Protein AF-0000000079811970 (afdb_homodimer)

Foldseek 3Di:
DWAEEEQEAPPDPQSVVLLVVRLVVCLVVVHAYEYEYEDEQPPPPDDPPDDPDDPVNRVVVVVVRQVVQQVSQVVSCVVSVVSVHHYDYDYHYHPLGLVVSQVVCVVVVGQEYTGEQADDPDDPDDDRHPSNVSNVVPHPHHYHYTD/DWAEEEQEAPPDPQSVVLLVVRLVVCLVVVHAYEYEYEDEQPPPPDDPPDDPDDPVVRVVVVVVRQVVQQVRQVVSCVVSVVSVHHYDYDYHYHPLGLVVSQVVCVVVVGQEYTGEQADDPDPPDDDRHPSNVSNVVPHPHHYHYTD

pLDDT: mean 91.79, std 12.68, range [48.47, 99.0]

Secondary structure (DSSP, 8-state):
--SEEEEE--SSHHHHHHHHHHHHHHHHHT-EEEEEEEE--SS-S--TTS----HHHHHHHHHHHHHHHHHHHHHHHHHHHHTT--EEEEEEE-S-HHHHHHHHHHHTT-SEEEEESS-TTS-TTT---HHHHHHHHH-SS-EEEE-/--SEEEEE--SSHHHHHHHHHHHHHHHHHT-EEEEEEEE--SS-S--TTS----HHHHHHHHHHHHHHHHHHHHHHHHHHHHTT--EEEEEEE-S-HHHHHHHHHHHTT-SEEEEESS-SSS-TTT---HHHHHHHHH-SS-EEEE-

InterPro domains:
  IPR006015 Universal stress protein A family [PIRSF006276] (1-146)
  IPR006015 Universal stress protein A family [PR01438] (2-20)
  IPR006015 Universal stress protein A family [PR01438] (107-119)
  IPR006015 Universal stress protein A family [PR01438] (125-147)
  IPR006016 UspA [PF00582] (1-147)
  IPR014729 Rossmann-like alpha/beta/alpha sandwich fold [G3DSA:3.40.50.620] (1-147)

Solvent-accessible surface area (backbone atoms only — not comparable to full-atom values): 15234 Å² total; per-residue (Å²): 127,54,58,26,33,27,29,44,40,83,77,38,76,53,17,45,51,14,45,53,52,43,44,53,49,22,45,68,48,70,13,34,33,39,28,34,24,70,37,64,54,74,70,63,80,70,73,88,82,55,75,83,73,53,68,68,57,44,53,52,51,46,47,52,52,50,51,55,41,48,51,53,26,47,51,52,33,52,55,24,47,76,60,70,21,55,53,46,69,46,74,42,80,34,81,51,54,34,60,48,52,50,48,50,29,58,75,69,60,32,56,31,37,23,24,26,36,40,62,84,83,44,69,80,78,71,50,58,19,71,47,43,50,46,36,65,33,69,42,73,49,28,36,37,35,26,104,128,52,58,25,33,27,29,43,40,83,79,38,75,54,15,46,52,14,46,52,52,43,45,53,48,22,45,68,49,68,12,35,34,38,29,35,25,69,36,64,54,74,69,65,82,68,75,86,82,53,74,83,72,53,67,69,57,44,52,51,50,48,48,51,52,50,51,55,40,46,51,53,27,47,51,50,32,53,54,24,48,77,60,69,22,55,54,46,69,44,74,43,79,34,80,52,54,35,60,48,52,49,48,50,30,56,76,68,60,33,57,30,38,24,24,26,35,42,62,83,85,42,68,79,79,71,52,60,17,70,49,44,51,47,35,65,32,69,42,75,49,28,36,36,34,27,103

Nearest PDB structures (foldseek):
  3hgm-assembly2_D  TM=8.552E-01  e=5.204E-14  Halomonas elongata
  3hgm-assembly1_B  TM=8.572E-01  e=3.353E-13  Halomonas elongata
  3hgm-assembly2_C  TM=8.622E-01  e=2.027E-12  Halomonas elongata
  3s3t-assembly1_A  TM=8.867E-01  e=7.892E-11  Lactiplantibacillus plantarum
  2z3v-assembly1_A  TM=8.242E-01  e=4.427E-11  Thermus thermophilus HB8

Radius of gyration: 21.86 Å; Cα contacts (8 Å, |Δi|>4): 578; chains: 2; bounding box: 31×73×62 Å

Structure (mmCIF, N/CA/C/O backbone):
data_AF-0000000079811970-model_v1
#
loop_
_entity.id
_entity.type
_entity.pdbx_description
1 polymer 'Universal stress protein'
#
loop_
_atom_site.group_PDB
_atom_site.id
_atom_site.type_symbol
_atom_site.label_atom_id
_atom_site.label_alt_id
_atom_site.label_comp_id
_atom_site.label_asym_id
_atom_site.label_entity_id
_atom_site.label_seq_id
_atom_site.pdbx_PDB_ins_code
_atom_site.Cartn_x
_atom_site.Cartn_y
_atom_site.Cartn_z
_atom_site.occupancy
_atom_site.B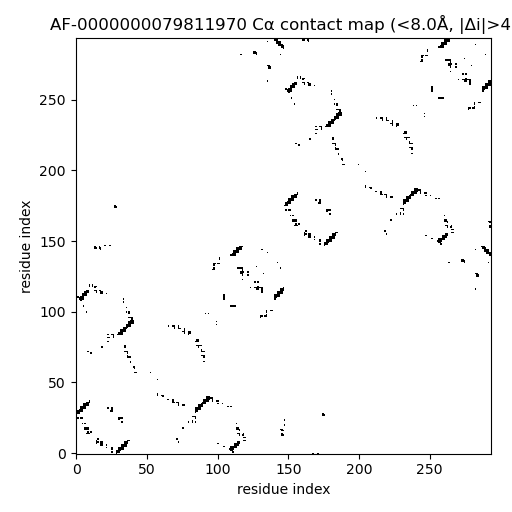_iso_or_equiv
_atom_site.auth_seq_id
_atom_site.auth_comp_id
_atom_site.auth_asym_id
_atom_site.auth_atom_id
_atom_site.pdbx_PDB_model_num
ATOM 1 N N . MET A 1 1 ? -3.469 -7.699 14.078 1 89.06 1 MET A N 1
ATOM 2 C CA . MET A 1 1 ? -3.768 -6.793 12.977 1 89.06 1 MET A CA 1
ATOM 3 C C . MET A 1 1 ? -4.059 -7.57 11.695 1 89.06 1 MET A C 1
ATOM 5 O O . MET A 1 1 ? -5.184 -8.023 11.484 1 89.06 1 MET A O 1
ATOM 9 N N . TYR A 1 2 ? -3.199 -8.023 10.898 1 95.19 2 TYR A N 1
ATOM 10 C CA . TYR A 1 2 ? -3.414 -8.844 9.711 1 95.19 2 TYR A CA 1
ATOM 11 C C . TYR A 1 2 ? -3.334 -10.328 10.062 1 95.19 2 TYR A C 1
ATOM 13 O O . TYR A 1 2 ? -2.506 -10.734 10.883 1 95.19 2 TYR A O 1
ATOM 21 N N . LYS A 1 3 ? -4.176 -11.078 9.461 1 98.25 3 LYS A N 1
ATOM 22 C CA . LYS A 1 3 ? -4.23 -12.508 9.75 1 98.25 3 LYS A CA 1
ATOM 23 C C . LYS A 1 3 ? -3.652 -13.328 8.602 1 98.25 3 LYS A C 1
ATOM 25 O O . LYS A 1 3 ? -3.037 -14.375 8.828 1 98.25 3 LYS A O 1
ATOM 30 N N . ARG A 1 4 ? -3.883 -12.953 7.438 1 98.88 4 ARG A N 1
ATOM 31 C CA . ARG A 1 4 ? -3.389 -13.641 6.25 1 98.88 4 ARG A CA 1
ATOM 32 C C . ARG A 1 4 ? -2.979 -12.641 5.172 1 98.88 4 ARG A C 1
ATOM 34 O O . ARG A 1 4 ? -3.801 -11.844 4.711 1 98.88 4 ARG A O 1
ATOM 41 N N . ILE A 1 5 ? -1.754 -12.703 4.762 1 98.88 5 ILE A N 1
ATOM 42 C CA . ILE A 1 5 ? -1.159 -11.742 3.84 1 98.88 5 ILE A CA 1
ATOM 43 C C . ILE A 1 5 ? -0.847 -12.422 2.51 1 98.88 5 ILE A C 1
ATOM 45 O O . ILE A 1 5 ? -0.188 -13.469 2.48 1 98.88 5 ILE A O 1
ATOM 49 N N . LEU A 1 6 ? -1.377 -11.875 1.456 1 98.94 6 LEU A N 1
ATOM 50 C CA . LEU A 1 6 ? -0.933 -12.32 0.14 1 98.94 6 LEU A CA 1
ATOM 51 C C . LEU A 1 6 ? 0.282 -11.523 -0.323 1 98.94 6 LEU A C 1
ATOM 53 O O . LEU A 1 6 ? 0.254 -10.297 -0.331 1 98.94 6 LEU A O 1
ATOM 57 N N . ILE A 1 7 ? 1.28 -12.195 -0.646 1 98.94 7 ILE A N 1
ATOM 58 C CA . ILE A 1 7 ? 2.451 -11.578 -1.259 1 98.94 7 ILE A CA 1
ATOM 59 C C . ILE A 1 7 ? 2.555 -12.008 -2.721 1 98.94 7 ILE A C 1
ATOM 61 O O . ILE A 1 7 ? 2.758 -13.188 -3.016 1 98.94 7 ILE A O 1
ATOM 65 N N . ALA A 1 8 ? 2.416 -11.031 -3.594 1 98.88 8 ALA A N 1
ATOM 66 C CA . ALA A 1 8 ? 2.59 -11.297 -5.02 1 98.88 8 ALA A CA 1
ATOM 67 C C . ALA A 1 8 ? 4.039 -11.078 -5.445 1 98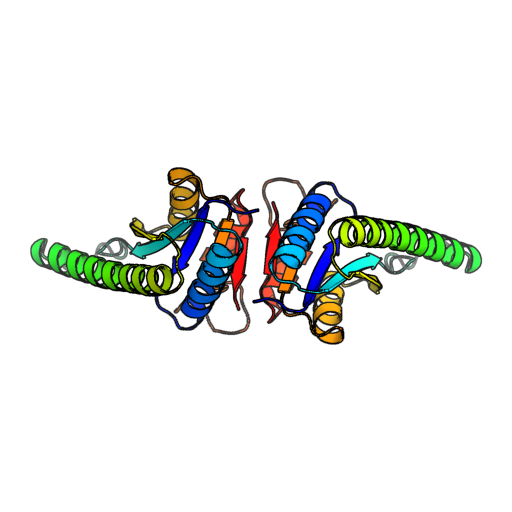.88 8 ALA A C 1
ATOM 69 O O . ALA A 1 8 ? 4.641 -10.055 -5.117 1 98.88 8 ALA A O 1
ATOM 70 N N . THR A 1 9 ? 4.582 -12.07 -6.203 1 98.38 9 THR A N 1
ATOM 71 C CA . THR A 1 9 ? 5.969 -11.922 -6.633 1 98.38 9 THR A CA 1
ATOM 72 C C . THR A 1 9 ? 6.125 -12.344 -8.094 1 98.38 9 THR A C 1
ATOM 74 O O . THR A 1 9 ? 5.422 -13.234 -8.57 1 98.38 9 THR A O 1
ATOM 77 N N . ASP A 1 10 ? 6.992 -11.641 -8.781 1 96.44 10 ASP A N 1
ATOM 78 C CA . ASP A 1 10 ? 7.348 -12.039 -10.133 1 96.44 10 ASP A CA 1
ATOM 79 C C . ASP A 1 10 ? 8.828 -12.398 -10.234 1 96.44 10 ASP A C 1
ATOM 81 O O . ASP A 1 10 ? 9.359 -12.578 -11.328 1 96.44 10 ASP A O 1
ATOM 85 N N . GLY A 1 11 ? 9.492 -12.422 -9.023 1 96.44 11 GLY A N 1
ATOM 86 C CA . GLY A 1 11 ? 10.883 -12.844 -8.969 1 96.44 11 GLY A CA 1
ATOM 87 C C . GLY A 1 11 ? 11.859 -11.703 -9.195 1 96.44 11 GLY A C 1
ATOM 88 O O . GLY A 1 11 ? 13.078 -11.898 -9.133 1 96.44 11 GLY A O 1
ATOM 89 N N . SER A 1 12 ? 11.414 -10.484 -9.539 1 95.69 12 SER A N 1
ATOM 90 C CA . SER A 1 12 ? 12.289 -9.328 -9.734 1 95.69 12 SER A CA 1
ATOM 91 C C . SER A 1 12 ? 12.883 -8.859 -8.414 1 95.69 12 SER A C 1
ATOM 93 O O . SER A 1 12 ? 12.359 -9.18 -7.34 1 95.69 12 SER A O 1
ATOM 95 N N . PRO A 1 13 ? 13.969 -8.133 -8.469 1 95.25 13 PRO A N 1
ATOM 96 C CA . PRO A 1 13 ? 14.547 -7.566 -7.246 1 95.25 13 PRO A CA 1
ATOM 97 C C . PRO A 1 13 ? 13.539 -6.719 -6.461 1 95.25 13 PRO A C 1
ATOM 99 O O . PRO A 1 13 ? 13.508 -6.777 -5.23 1 95.25 13 PRO A O 1
ATOM 102 N N . LEU A 1 14 ? 12.727 -6.023 -7.164 1 94.75 14 LEU A N 1
ATOM 103 C CA . LEU A 1 14 ? 11.742 -5.195 -6.469 1 94.75 14 LEU A CA 1
ATOM 104 C C . LEU A 1 14 ? 10.695 -6.059 -5.777 1 94.75 14 LEU A C 1
ATOM 106 O O . LEU A 1 14 ? 10.273 -5.754 -4.66 1 94.75 14 LEU A O 1
ATOM 110 N N . SER A 1 15 ? 10.203 -7.066 -6.484 1 97.12 15 SER A N 1
ATOM 111 C CA . SER A 1 15 ? 9.234 -7.938 -5.836 1 97.12 15 SER A CA 1
ATOM 112 C C . SER A 1 15 ? 9.844 -8.656 -4.637 1 97.12 15 SER A C 1
ATOM 114 O O . SER A 1 15 ? 9.133 -9.039 -3.709 1 97.12 15 SER A O 1
ATOM 116 N N . GLN A 1 16 ? 11.195 -8.805 -4.652 1 98 16 GLN A N 1
ATOM 117 C CA . GLN A 1 16 ? 11.859 -9.375 -3.486 1 98 16 GLN A CA 1
ATOM 118 C C . GLN A 1 16 ? 11.75 -8.453 -2.279 1 98 16 GLN A C 1
ATOM 120 O O . GLN A 1 16 ? 11.633 -8.914 -1.143 1 98 16 GLN A O 1
ATOM 125 N N . LYS A 1 17 ? 11.773 -7.191 -2.484 1 97.12 17 LYS A N 1
ATOM 126 C CA . LYS A 1 17 ? 11.531 -6.25 -1.393 1 97.12 17 LYS A CA 1
ATOM 127 C C . LYS A 1 17 ? 10.133 -6.441 -0.808 1 97.12 17 LYS A C 1
ATOM 129 O O . LYS A 1 17 ? 9.945 -6.34 0.406 1 97.12 17 LYS A O 1
ATOM 134 N N . ALA A 1 18 ? 9.18 -6.688 -1.703 1 98.19 18 ALA A N 1
ATOM 135 C CA . ALA A 1 18 ? 7.816 -6.953 -1.252 1 98.19 18 ALA A CA 1
ATOM 136 C C . ALA A 1 18 ? 7.75 -8.242 -0.438 1 98.19 18 ALA A C 1
ATOM 138 O O . ALA A 1 18 ? 7.074 -8.305 0.591 1 98.19 18 ALA A O 1
ATOM 139 N N . VAL A 1 19 ? 8.453 -9.219 -0.897 1 98.81 19 VAL A N 1
ATOM 140 C CA . VAL A 1 19 ? 8.523 -10.484 -0.181 1 98.81 19 VAL A CA 1
ATOM 141 C C . VAL A 1 19 ? 9.102 -10.266 1.214 1 98.81 19 VAL A C 1
ATOM 143 O O . VAL A 1 19 ? 8.508 -10.672 2.213 1 98.81 19 VAL A O 1
ATOM 146 N N . GLU A 1 20 ? 10.203 -9.602 1.293 1 98.44 20 GLU A N 1
ATOM 147 C CA . GLU A 1 20 ? 10.867 -9.359 2.572 1 98.44 20 GLU A CA 1
ATOM 148 C C . GLU A 1 20 ? 9.977 -8.555 3.514 1 98.44 20 GLU A C 1
ATOM 150 O O . GLU A 1 20 ? 9.82 -8.914 4.684 1 98.44 20 GLU A O 1
ATOM 155 N N . SER A 1 21 ? 9.43 -7.535 2.979 1 97.75 21 SER A N 1
ATOM 156 C CA . SER A 1 21 ? 8.547 -6.691 3.783 1 97.75 21 SER A CA 1
ATOM 157 C C . SER A 1 21 ? 7.32 -7.461 4.254 1 97.75 21 SER A C 1
ATOM 159 O O . SER A 1 21 ? 6.93 -7.367 5.418 1 97.75 21 SER A O 1
ATOM 161 N N . GLY A 1 22 ? 6.672 -8.211 3.289 1 98.5 22 GLY A N 1
ATOM 162 C CA . GLY A 1 22 ? 5.496 -9 3.629 1 98.5 22 GLY A CA 1
ATOM 163 C C . GLY A 1 22 ? 5.77 -10.055 4.68 1 98.5 22 GLY A C 1
ATOM 164 O O . GLY A 1 22 ? 4.98 -10.234 5.609 1 98.5 22 GLY A O 1
ATOM 165 N N . LEU A 1 23 ? 6.871 -10.688 4.594 1 98.69 23 LEU A N 1
ATOM 166 C CA . LEU A 1 23 ? 7.227 -11.719 5.562 1 98.69 23 LEU A CA 1
ATOM 167 C C . LEU A 1 23 ? 7.535 -11.109 6.922 1 98.69 23 LEU A C 1
ATOM 169 O O . LEU A 1 23 ? 7.133 -11.641 7.957 1 98.69 23 LEU A O 1
ATOM 173 N N . SER A 1 24 ? 8.297 -10.055 6.91 1 97.56 24 SER A N 1
ATOM 174 C CA . SER A 1 24 ? 8.586 -9.367 8.164 1 97.56 24 SER A CA 1
ATOM 175 C C . SER A 1 24 ? 7.305 -8.953 8.883 1 97.56 24 SER A C 1
ATOM 177 O O . SER A 1 24 ? 7.176 -9.141 10.094 1 97.56 24 SER A O 1
ATOM 179 N N . LEU A 1 25 ? 6.398 -8.438 8.125 1 97.06 25 LEU A N 1
ATOM 180 C CA . LEU A 1 25 ? 5.117 -8.023 8.688 1 97.06 25 LEU A CA 1
ATOM 181 C C . LEU A 1 25 ? 4.348 -9.227 9.219 1 97.06 25 LEU A C 1
ATOM 183 O O . LEU A 1 25 ? 3.752 -9.156 10.297 1 97.06 25 LEU A O 1
ATOM 187 N N . ALA A 1 26 ? 4.336 -10.25 8.453 1 98.19 26 ALA A N 1
ATOM 188 C CA . ALA A 1 26 ? 3.668 -11.469 8.898 1 98.19 26 ALA A CA 1
ATOM 189 C C . ALA A 1 26 ? 4.266 -11.984 10.203 1 98.19 26 ALA A C 1
ATOM 191 O O . ALA A 1 26 ? 3.537 -12.383 11.109 1 98.19 26 ALA A O 1
ATOM 192 N N . GLY A 1 27 ? 5.555 -11.945 10.273 1 97 27 GLY A N 1
ATOM 193 C CA . GLY A 1 27 ? 6.211 -12.352 11.508 1 97 27 GLY A CA 1
ATOM 194 C C . GLY A 1 27 ? 5.816 -11.5 12.703 1 97 27 GLY A C 1
ATOM 195 O O . GLY A 1 27 ? 5.598 -12.031 13.797 1 97 27 GLY A O 1
ATOM 196 N N . LEU A 1 28 ? 5.699 -10.273 12.484 1 94.25 28 LEU A N 1
ATOM 197 C CA . LEU A 1 28 ? 5.379 -9.328 13.547 1 94.25 28 LEU A CA 1
ATOM 198 C C . LEU A 1 28 ? 3.93 -9.484 14 1 94.25 28 LEU A C 1
ATOM 200 O O . LEU A 1 28 ? 3.615 -9.297 15.172 1 94.25 28 LEU A O 1
ATOM 204 N N . THR A 1 29 ? 3.062 -9.797 13.023 1 94.81 29 THR A N 1
ATOM 205 C CA . THR A 1 29 ? 1.634 -9.82 13.32 1 94.81 29 THR A CA 1
ATOM 206 C C . THR A 1 29 ? 1.177 -11.242 13.656 1 94.81 29 THR A C 1
ATOM 208 O O . THR A 1 29 ? 0.045 -11.438 14.102 1 94.81 29 THR A O 1
ATOM 211 N N . GLY A 1 30 ? 2.051 -12.195 13.43 1 96.19 30 GLY A N 1
ATOM 212 C CA . GLY A 1 30 ? 1.638 -13.578 13.57 1 96.19 30 GLY A CA 1
ATOM 213 C C . GLY A 1 30 ? 0.766 -14.062 12.43 1 96.19 30 GLY A C 1
ATOM 214 O O . GLY A 1 30 ? 0.075 -15.078 12.555 1 96.19 30 GLY A O 1
ATOM 215 N N . ALA A 1 31 ? 0.72 -13.391 11.375 1 98.31 31 ALA A N 1
ATOM 216 C CA . ALA A 1 31 ? -0.099 -13.719 10.211 1 98.31 31 ALA A CA 1
ATOM 217 C C . ALA A 1 31 ? 0.506 -14.875 9.422 1 98.31 31 ALA A C 1
ATOM 219 O O . ALA A 1 31 ? 1.721 -15.086 9.453 1 98.31 31 ALA A O 1
ATOM 220 N N . SER A 1 32 ? -0.355 -15.602 8.734 1 98.88 32 SER A N 1
ATOM 221 C CA . SER A 1 32 ? 0.108 -16.516 7.695 1 98.88 32 SER A CA 1
ATOM 222 C C . SER A 1 32 ? 0.25 -15.797 6.355 1 98.88 32 SER A C 1
ATOM 224 O O . SER A 1 32 ? -0.229 -14.672 6.195 1 98.88 32 SER A O 1
ATOM 226 N N . VAL 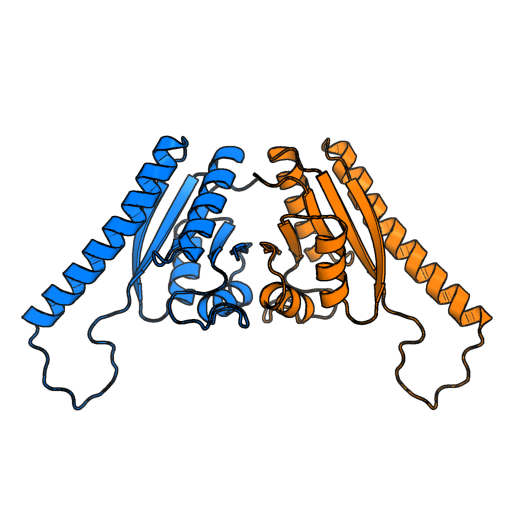A 1 33 ? 0.952 -16.484 5.426 1 98.94 33 VAL A N 1
ATOM 227 C CA . VAL A 1 33 ? 1.229 -15.852 4.141 1 98.94 33 VAL A CA 1
ATOM 228 C C . VAL A 1 33 ? 0.777 -16.766 3.006 1 98.94 33 VAL A C 1
ATOM 230 O O . VAL A 1 33 ? 0.953 -17.984 3.078 1 98.94 33 VAL A O 1
ATOM 233 N N . VAL A 1 34 ? 0.172 -16.172 2.037 1 99 34 VAL A N 1
ATOM 234 C CA . VAL A 1 34 ? 0.015 -16.781 0.717 1 99 34 VAL A CA 1
ATOM 235 C C . VAL A 1 34 ? 1.016 -16.156 -0.255 1 99 34 VAL A C 1
ATOM 237 O O . VAL A 1 34 ? 0.906 -14.984 -0.601 1 99 34 VAL A O 1
ATOM 240 N N . ALA A 1 35 ? 1.99 -16.938 -0.614 1 99 35 ALA A N 1
ATOM 241 C CA . ALA A 1 35 ? 2.926 -16.5 -1.646 1 99 35 ALA A CA 1
ATOM 242 C C . ALA A 1 35 ? 2.408 -16.844 -3.039 1 99 35 ALA A C 1
ATOM 244 O O . ALA A 1 35 ? 2.176 -18.016 -3.348 1 99 35 ALA A O 1
ATOM 245 N N . LEU A 1 36 ? 2.299 -15.828 -3.879 1 98.94 36 LEU A N 1
ATOM 246 C CA . LEU A 1 36 ? 1.627 -16.031 -5.16 1 98.94 36 LEU A CA 1
ATOM 247 C C . LEU A 1 36 ? 2.541 -15.641 -6.316 1 98.94 36 LEU A C 1
ATOM 249 O O . LEU A 1 36 ? 3.131 -14.555 -6.316 1 98.94 36 LEU A O 1
ATOM 253 N N . LYS A 1 37 ? 2.639 -16.484 -7.266 1 98.88 37 LYS A N 1
ATOM 254 C CA . LYS A 1 37 ? 3.172 -16.203 -8.594 1 98.88 37 LYS A CA 1
ATOM 255 C C . LYS A 1 37 ? 2.137 -16.484 -9.68 1 98.88 37 LYS A C 1
ATOM 257 O O . LYS A 1 37 ? 1.545 -17.578 -9.703 1 98.88 37 LYS A O 1
ATOM 262 N N . VAL A 1 38 ? 1.867 -15.523 -10.547 1 98.06 38 VAL A N 1
ATOM 263 C CA . VAL A 1 38 ? 0.962 -15.695 -11.68 1 98.06 38 VAL A CA 1
ATOM 264 C C . VAL A 1 38 ? 1.77 -15.93 -12.953 1 98.06 38 VAL A C 1
ATOM 266 O O . VAL A 1 38 ? 2.736 -15.219 -13.227 1 98.06 38 VAL A O 1
ATOM 269 N N . VAL A 1 39 ? 1.424 -16.922 -13.625 1 95.94 39 VAL A N 1
ATOM 270 C CA . VAL A 1 39 ? 2.076 -17.266 -14.883 1 95.94 39 VAL A CA 1
ATOM 271 C C . VAL A 1 39 ? 1.094 -17.078 -16.047 1 95.94 39 VAL A C 1
ATOM 273 O O . VAL A 1 39 ? -0.06 -17.5 -15.961 1 95.94 39 VAL A O 1
ATOM 276 N N . PRO A 1 40 ? 1.527 -16.406 -17.047 1 90.44 40 PRO A N 1
ATOM 277 C CA . PRO A 1 40 ? 0.627 -16.297 -18.203 1 90.44 40 PRO A CA 1
ATOM 278 C C . PRO A 1 40 ? 0.354 -17.641 -18.859 1 90.44 40 PRO A C 1
ATOM 280 O O . PRO A 1 40 ? 1.096 -18.594 -18.641 1 90.44 40 PRO A O 1
ATOM 283 N N . ARG A 1 41 ? -0.7 -17.625 -19.703 1 86.81 41 ARG A N 1
ATOM 284 C CA . ARG A 1 41 ? -0.993 -18.812 -20.5 1 86.81 41 ARG A CA 1
ATOM 285 C C . ARG A 1 41 ? -0.138 -18.859 -21.766 1 86.81 41 ARG A C 1
ATOM 287 O O . ARG A 1 41 ? 0.197 -17.812 -22.328 1 86.81 41 ARG A O 1
ATOM 294 N N . TYR A 1 42 ? 0.369 -20.031 -22.125 1 81 42 TYR A N 1
ATOM 295 C CA . TYR A 1 42 ? 1.101 -20.25 -23.359 1 81 42 TYR A CA 1
ATOM 296 C C . TYR A 1 42 ? 0.251 -21.031 -24.359 1 81 42 TYR A C 1
ATOM 298 O O . TYR A 1 42 ? -0.41 -22 -24 1 81 42 TYR A O 1
ATOM 306 N N . PRO A 1 43 ? 0.374 -20.859 -25.656 1 72.62 43 PRO A N 1
ATOM 307 C CA . PRO A 1 43 ? 0.93 -19.641 -26.266 1 72.62 43 PRO A CA 1
ATOM 308 C C . PRO A 1 43 ? 0.117 -18.391 -25.938 1 72.62 43 PRO A C 1
ATOM 310 O O . PRO A 1 43 ? -1.084 -18.484 -25.672 1 72.62 43 PRO A O 1
ATOM 313 N N . ARG A 1 44 ? 0.903 -17.328 -25.688 1 62.62 44 ARG A N 1
ATOM 314 C CA . ARG A 1 44 ? 0.136 -16.094 -25.5 1 62.62 44 ARG A CA 1
ATOM 315 C C . ARG A 1 44 ? -0.792 -15.852 -26.688 1 62.62 44 ARG A C 1
ATOM 317 O O . ARG A 1 44 ? -0.45 -16.156 -27.828 1 62.62 44 ARG A O 1
ATOM 324 N N . SER A 1 45 ? -2.043 -16.016 -26.438 1 54.97 45 SER A N 1
ATOM 325 C CA . SER A 1 45 ? -3.049 -15.906 -27.484 1 54.97 45 SER A CA 1
ATOM 326 C C . SER A 1 45 ? -2.676 -14.828 -28.5 1 54.97 45 SER A C 1
ATOM 328 O O . SER A 1 45 ? -3.551 -14.242 -29.141 1 54.97 45 SER A O 1
ATOM 330 N N . TYR A 1 46 ? -1.421 -14.508 -28.625 1 51.53 46 TYR A N 1
ATOM 331 C CA . TYR A 1 46 ? -1.477 -13.438 -29.609 1 51.53 46 TYR A CA 1
ATOM 332 C C . TYR A 1 46 ? -1.988 -13.945 -30.953 1 51.53 46 TYR A C 1
ATOM 334 O O . TYR A 1 46 ? -3.018 -13.484 -31.453 1 51.53 46 TYR A O 1
ATOM 342 N N . PHE A 1 47 ? -0.895 -14.047 -32.156 1 48.78 47 PHE A N 1
ATOM 343 C CA . PHE A 1 47 ? -1.105 -13.953 -33.594 1 48.78 47 PHE A CA 1
ATOM 344 C C . PHE A 1 47 ? -1.544 -15.289 -34.156 1 48.78 47 PHE A C 1
ATOM 346 O O . PHE A 1 47 ? -0.935 -16.328 -33.875 1 48.78 47 PHE A O 1
ATOM 353 N N . GLU A 1 48 ? -2.766 -15.398 -34.719 1 51.06 48 GLU A N 1
ATOM 354 C CA . GLU A 1 48 ? -3.4 -16.375 -35.594 1 51.06 48 GLU A CA 1
ATOM 355 C C . GLU A 1 48 ? -2.371 -17.078 -36.469 1 51.06 48 GLU A C 1
ATOM 357 O O . GLU A 1 48 ? -2.537 -18.25 -36.812 1 51.06 48 GLU A O 1
ATOM 362 N N . GLY A 1 49 ? -1.436 -16.203 -37.031 1 51.88 49 GLY A N 1
ATOM 363 C CA . GLY A 1 49 ? -0.678 -16.672 -38.188 1 51.88 49 GLY A CA 1
ATOM 364 C C . GLY A 1 49 ? 0.552 -17.469 -37.781 1 51.88 49 GLY A C 1
ATOM 365 O O . GLY A 1 49 ? 1.438 -17.688 -38.625 1 51.88 49 GLY A O 1
ATOM 366 N N . GLY A 1 50 ? 0.729 -17.609 -36.469 1 54.69 50 GLY A N 1
ATOM 367 C CA . GLY A 1 50 ? 1.993 -18.281 -36.219 1 54.69 50 GLY A CA 1
ATOM 368 C C . GLY A 1 50 ? 1.922 -19.781 -36.438 1 54.69 50 GLY A C 1
ATOM 369 O O . GLY A 1 50 ? 0.838 -20.344 -36.656 1 54.69 50 GLY A O 1
ATOM 370 N N . LEU A 1 51 ? 2.967 -20.344 -36.875 1 57.53 51 LEU A N 1
ATOM 371 C CA . LEU A 1 51 ? 3.074 -21.781 -37.094 1 57.53 51 LEU A CA 1
ATOM 372 C C . LEU A 1 51 ? 2.459 -22.578 -35.969 1 57.53 51 LEU A C 1
ATOM 374 O O . LEU A 1 51 ? 2.494 -22.141 -34.812 1 57.53 51 LEU A O 1
ATOM 378 N N . PRO A 1 52 ? 1.589 -23.453 -36.312 1 60.12 52 PRO A N 1
ATOM 379 C CA . PRO A 1 52 ? 1.015 -24.359 -35.312 1 60.12 52 PRO A CA 1
ATOM 380 C C . PRO A 1 52 ? 2.059 -24.922 -34.344 1 60.12 52 PRO A C 1
ATOM 382 O O . PRO A 1 52 ? 3.086 -25.453 -34.781 1 60.12 52 PRO A O 1
ATOM 385 N N . VAL A 1 53 ? 2.127 -24.266 -33.156 1 68.31 53 VAL A N 1
ATOM 386 C CA . VAL A 1 53 ? 3.021 -24.859 -32.156 1 68.31 53 VAL A CA 1
ATOM 387 C C . VAL A 1 53 ? 2.52 -26.234 -31.766 1 68.31 53 VAL A C 1
ATOM 389 O O . VAL A 1 53 ? 1.312 -26.453 -31.625 1 68.31 53 VAL A O 1
ATOM 392 N N . ASP A 1 54 ? 3.395 -27.219 -31.969 1 79.75 54 ASP A N 1
ATOM 393 C CA . ASP A 1 54 ? 3.168 -28.594 -31.578 1 79.75 54 ASP A CA 1
ATOM 394 C C . ASP A 1 54 ? 2.672 -28.688 -30.141 1 79.75 54 ASP A C 1
ATOM 396 O O . ASP A 1 54 ? 3.156 -27.969 -29.266 1 79.75 54 ASP A O 1
ATOM 400 N N . ALA A 1 55 ? 1.565 -29.312 -29.891 1 83.06 55 ALA A N 1
ATOM 401 C CA . ALA A 1 55 ? 0.946 -29.5 -28.578 1 83.06 55 ALA A CA 1
ATOM 402 C C . ALA A 1 55 ? 1.975 -29.953 -27.547 1 83.06 55 ALA A C 1
ATOM 404 O O . ALA A 1 55 ? 1.915 -29.562 -26.391 1 83.06 55 ALA A O 1
ATOM 405 N N . ALA A 1 56 ? 2.854 -30.812 -28 1 86.31 56 ALA A N 1
ATOM 406 C CA . ALA A 1 56 ? 3.887 -31.297 -27.078 1 86.31 56 ALA A CA 1
ATOM 407 C C . ALA A 1 56 ? 4.816 -30.156 -26.656 1 86.31 56 ALA A C 1
ATOM 409 O O . ALA A 1 56 ? 5.254 -30.094 -25.516 1 86.31 56 ALA A O 1
ATOM 410 N N . ASP A 1 57 ? 5.125 -29.281 -27.484 1 87.06 57 ASP A N 1
ATOM 411 C CA . ASP A 1 57 ? 5.98 -28.125 -27.203 1 87.06 57 ASP A CA 1
ATOM 412 C C . ASP A 1 57 ? 5.285 -27.141 -26.25 1 87.06 57 ASP A C 1
ATOM 414 O O . ASP A 1 57 ? 5.914 -26.594 -25.344 1 87.06 57 ASP A O 1
ATOM 418 N N . ILE A 1 58 ? 4.027 -27.047 -26.469 1 87.06 58 ILE A N 1
ATOM 419 C CA . ILE A 1 58 ? 3.256 -26.156 -25.609 1 87.06 58 ILE A CA 1
ATOM 420 C C . ILE A 1 58 ? 3.262 -26.688 -24.172 1 87.06 58 ILE A C 1
ATOM 422 O O . ILE A 1 58 ? 3.531 -25.953 -23.234 1 87.06 58 ILE A O 1
ATOM 426 N N . LYS A 1 59 ? 3.004 -27.906 -24.031 1 89.38 59 LYS A N 1
ATOM 427 C CA . LYS A 1 59 ? 2.98 -28.531 -22.719 1 89.38 59 LYS A CA 1
ATOM 428 C C . LYS A 1 59 ? 4.336 -28.406 -22.016 1 89.38 59 LYS A C 1
ATOM 430 O O . LYS A 1 59 ? 4.398 -28.156 -20.812 1 89.38 59 LYS A O 1
ATOM 435 N N . ARG A 1 60 ? 5.344 -28.625 -22.766 1 92 60 ARG A N 1
ATOM 436 C CA . ARG A 1 60 ? 6.695 -28.531 -22.219 1 92 60 ARG A CA 1
ATOM 437 C C . ARG A 1 60 ? 6.992 -27.125 -21.734 1 92 60 ARG A C 1
ATOM 439 O O . ARG A 1 60 ? 7.508 -26.938 -20.641 1 92 60 ARG A O 1
ATOM 446 N N . ILE A 1 61 ? 6.66 -26.172 -22.5 1 91.69 61 ILE A N 1
ATOM 447 C CA . ILE A 1 61 ? 6.918 -24.781 -22.172 1 91.69 61 ILE A CA 1
ATOM 448 C C . ILE A 1 61 ? 6.094 -24.375 -20.953 1 91.69 61 ILE A C 1
ATOM 450 O O . ILE A 1 61 ? 6.613 -23.766 -20.016 1 91.69 61 ILE A O 1
ATOM 454 N N . GLU A 1 62 ? 4.898 -24.75 -20.938 1 91.38 62 GLU A N 1
ATOM 455 C CA . GLU A 1 62 ? 4.023 -24.453 -19.812 1 91.38 62 GLU A CA 1
ATOM 456 C C . GLU A 1 62 ? 4.551 -25.078 -18.531 1 91.38 62 GLU A C 1
ATOM 458 O O . GLU A 1 62 ? 4.504 -24.453 -17.469 1 91.38 62 GLU A O 1
ATOM 463 N N . LYS A 1 63 ? 4.965 -26.281 -18.656 1 93.38 63 LYS A N 1
ATOM 464 C CA . LYS A 1 63 ? 5.523 -26.969 -17.5 1 93.38 63 LYS A CA 1
ATOM 465 C C . LYS A 1 63 ? 6.773 -26.25 -16.984 1 93.38 63 LYS A C 1
ATOM 467 O O . LYS A 1 63 ? 6.953 -26.078 -15.781 1 93.38 63 LYS A O 1
ATOM 472 N N . GLN A 1 64 ? 7.586 -25.844 -17.891 1 95.38 64 GLN A N 1
ATOM 473 C CA . GLN A 1 64 ? 8.797 -25.109 -17.516 1 95.38 64 GLN A CA 1
ATOM 474 C C . GLN A 1 64 ? 8.453 -23.828 -16.766 1 95.38 64 GLN A C 1
ATOM 476 O O . GLN A 1 64 ? 9.078 -23.5 -15.758 1 95.38 64 GLN A O 1
ATOM 481 N N . TRP A 1 65 ? 7.488 -23.141 -17.281 1 94.75 65 TRP A N 1
ATOM 482 C CA . TRP A 1 65 ? 7.059 -21.891 -16.641 1 94.75 65 TRP A CA 1
ATOM 483 C C . TRP A 1 65 ? 6.484 -22.172 -15.25 1 94.75 65 TRP A C 1
ATOM 485 O O . TRP A 1 65 ? 6.789 -21.453 -14.297 1 94.75 65 TRP A O 1
ATOM 495 N N . ALA A 1 66 ? 5.688 -23.172 -15.18 1 96.38 66 ALA A N 1
ATOM 496 C CA . ALA A 1 66 ? 5.078 -23.547 -13.906 1 96.38 66 ALA A CA 1
ATOM 497 C C . ALA A 1 66 ? 6.141 -23.953 -12.891 1 96.38 66 ALA A C 1
ATOM 499 O O . ALA A 1 66 ? 6.074 -23.578 -11.719 1 96.38 66 ALA A O 1
ATOM 500 N N . ASP A 1 67 ? 7.078 -24.734 -13.359 1 97.81 67 ASP A N 1
ATOM 501 C CA . ASP A 1 67 ? 8.148 -25.172 -12.477 1 97.81 67 ASP A CA 1
ATOM 502 C C . ASP A 1 67 ? 8.977 -23.984 -11.969 1 97.81 67 ASP A C 1
ATOM 504 O O . ASP A 1 67 ? 9.312 -23.922 -10.789 1 97.81 67 ASP A O 1
ATOM 508 N N . ALA A 1 68 ? 9.305 -23.125 -12.859 1 97.88 68 ALA A N 1
ATOM 509 C CA . ALA A 1 68 ? 10.062 -21.938 -12.469 1 97.88 68 ALA A CA 1
ATOM 510 C C . ALA A 1 68 ? 9.273 -21.078 -11.477 1 97.88 68 ALA A C 1
ATOM 512 O O . ALA A 1 68 ? 9.836 -20.547 -10.523 1 97.88 68 ALA A O 1
ATOM 513 N N . ALA A 1 69 ? 7.992 -20.969 -11.688 1 98.44 69 ALA A N 1
ATOM 514 C CA . ALA A 1 69 ? 7.121 -20.234 -10.781 1 98.44 69 ALA A CA 1
ATOM 515 C C . ALA A 1 69 ? 7.062 -20.891 -9.406 1 98.44 69 ALA A C 1
ATOM 517 O O . ALA A 1 69 ? 7.129 -20.203 -8.383 1 98.44 69 ALA A O 1
ATOM 518 N N . GLN A 1 70 ? 6.973 -22.188 -9.445 1 98.75 70 GLN A N 1
ATOM 519 C CA . GLN A 1 70 ? 6.926 -22.922 -8.188 1 98.75 70 GLN A CA 1
ATOM 520 C C . GLN A 1 70 ? 8.219 -22.734 -7.395 1 98.75 70 GLN A C 1
ATOM 522 O O . GLN A 1 70 ? 8.188 -22.594 -6.172 1 98.75 70 GLN A O 1
ATOM 527 N N . GLU A 1 71 ? 9.273 -22.719 -8.078 1 98.75 71 GLU A N 1
ATOM 528 C CA . GLU A 1 71 ? 10.555 -22.484 -7.414 1 98.75 71 GLU A CA 1
ATOM 529 C C . GLU A 1 71 ? 10.578 -21.141 -6.711 1 98.75 71 GLU A C 1
ATOM 531 O O . GLU A 1 71 ? 11.094 -21.016 -5.602 1 98.75 71 GLU A O 1
ATOM 536 N N . LEU A 1 72 ? 10.078 -20.156 -7.352 1 98.44 72 LEU A N 1
ATOM 537 C CA . LEU A 1 72 ? 10.055 -18.812 -6.797 1 98.44 72 LEU A CA 1
ATOM 538 C C . LEU A 1 72 ? 9.25 -18.766 -5.5 1 98.44 72 LEU A C 1
ATOM 540 O O . LEU A 1 72 ? 9.727 -18.25 -4.488 1 98.44 72 LEU A O 1
ATOM 544 N N . VAL A 1 73 ? 8.047 -19.312 -5.496 1 98.88 73 VAL A N 1
ATOM 545 C CA . VAL A 1 73 ? 7.215 -19.234 -4.297 1 98.88 73 VAL A CA 1
ATOM 546 C C . VAL A 1 73 ? 7.75 -20.188 -3.236 1 98.88 73 VAL A C 1
ATOM 548 O O . VAL A 1 73 ? 7.59 -19.953 -2.037 1 98.88 73 VAL A O 1
ATOM 551 N N . ASP A 1 74 ? 8.422 -21.25 -3.627 1 98.94 74 ASP A N 1
ATOM 552 C CA . ASP A 1 74 ? 9.07 -22.125 -2.656 1 98.94 74 ASP A CA 1
ATOM 553 C C . ASP A 1 74 ? 10.188 -21.391 -1.915 1 98.94 74 ASP A C 1
ATOM 555 O O . ASP A 1 74 ? 10.398 -21.625 -0.72 1 98.94 74 ASP A O 1
ATOM 559 N N . LYS A 1 75 ? 10.914 -20.625 -2.643 1 98.81 75 LYS A N 1
ATOM 560 C CA . LYS A 1 75 ? 11.938 -19.812 -1.99 1 98.81 75 LYS A CA 1
ATOM 561 C C . LYS A 1 75 ? 11.32 -18.891 -0.946 1 98.81 75 LYS A C 1
ATOM 563 O O . LYS A 1 75 ? 11.883 -18.688 0.131 1 98.81 75 LYS A O 1
ATOM 568 N N . VAL A 1 76 ? 10.18 -18.297 -1.226 1 98.94 76 VAL A N 1
ATOM 569 C CA . VAL A 1 76 ? 9.469 -17.453 -0.266 1 98.94 76 VAL A CA 1
ATOM 570 C C . VAL A 1 76 ? 9.07 -18.281 0.952 1 98.94 76 VAL A C 1
ATOM 572 O O . VAL A 1 76 ? 9.188 -17.828 2.09 1 98.94 76 VAL A O 1
ATOM 575 N N . LYS A 1 77 ? 8.609 -19.484 0.678 1 98.94 77 LYS A N 1
ATOM 576 C CA . LYS A 1 77 ? 8.211 -20.375 1.767 1 98.94 77 LYS A CA 1
ATOM 577 C C . LYS A 1 77 ? 9.398 -20.703 2.674 1 98.94 77 LYS A C 1
ATOM 579 O O . LYS A 1 77 ? 9.273 -20.672 3.9 1 98.94 77 LYS A O 1
ATOM 584 N N . VAL A 1 78 ? 10.492 -20.984 2.094 1 98.88 78 VAL A N 1
ATOM 585 C CA . VAL A 1 78 ? 11.688 -21.281 2.873 1 98.88 78 VAL A CA 1
ATOM 586 C C . VAL A 1 78 ? 12.078 -20.078 3.713 1 98.88 78 VAL A C 1
ATOM 588 O O . VAL A 1 78 ? 12.328 -20.188 4.914 1 98.88 78 VAL A O 1
ATOM 591 N N . GLN A 1 79 ? 12.156 -18.938 3.059 1 98.75 79 GLN A N 1
ATOM 592 C CA . GLN A 1 79 ? 12.477 -17.703 3.766 1 98.75 79 GLN A CA 1
ATOM 593 C C . GLN A 1 79 ? 11.508 -17.469 4.922 1 98.75 79 GLN A C 1
ATOM 595 O O . GLN A 1 79 ? 11.93 -17.125 6.031 1 98.75 79 GLN A O 1
ATOM 600 N N . GLY A 1 80 ? 10.211 -17.625 4.621 1 98.75 80 GLY A N 1
ATOM 601 C CA . GLY A 1 80 ? 9.195 -17.453 5.652 1 98.75 80 GLY A CA 1
ATOM 602 C C . GLY A 1 80 ? 9.336 -18.422 6.801 1 98.75 80 GLY A C 1
ATOM 603 O O . GLY A 1 80 ? 9.242 -18.031 7.969 1 98.75 80 GLY A O 1
ATOM 604 N N . THR A 1 81 ? 9.562 -19.656 6.461 1 98 81 THR A N 1
ATOM 605 C CA . THR A 1 81 ? 9.742 -20.688 7.48 1 98 81 THR A CA 1
ATOM 606 C C . THR A 1 81 ? 10.914 -20.328 8.398 1 98 81 THR A C 1
ATOM 608 O O . THR A 1 81 ? 10.82 -20.484 9.617 1 98 81 THR A O 1
ATOM 611 N N . ASP A 1 82 ? 11.953 -19.844 7.824 1 97.75 82 ASP A N 1
ATOM 612 C CA . ASP A 1 82 ? 13.125 -19.422 8.586 1 97.75 82 ASP A CA 1
ATOM 613 C C . ASP A 1 82 ? 12.797 -18.281 9.539 1 97.75 82 ASP A C 1
ATOM 615 O O . ASP A 1 82 ? 13.438 -18.125 10.578 1 97.75 82 ASP A O 1
ATOM 619 N N . GLU A 1 83 ? 11.789 -17.578 9.188 1 96.69 83 GLU A N 1
ATOM 620 C CA . GLU A 1 83 ? 11.391 -16.422 9.992 1 96.69 83 GLU A CA 1
ATOM 621 C C . GLU A 1 83 ? 10.203 -16.766 10.883 1 96.69 83 GLU A C 1
ATOM 623 O O . GLU A 1 83 ? 9.617 -15.883 11.516 1 96.69 83 GLU A O 1
ATOM 628 N N . GLY A 1 84 ? 9.805 -18.016 10.82 1 97.94 84 GLY A N 1
ATOM 629 C CA . GLY A 1 84 ? 8.719 -18.469 11.68 1 97.94 84 GLY A CA 1
ATOM 630 C C . GLY A 1 84 ? 7.348 -18.156 11.117 1 97.94 84 GLY A C 1
ATOM 631 O O . GLY A 1 84 ? 6.367 -18.094 11.859 1 97.94 84 GLY A O 1
ATOM 632 N N . VAL A 1 85 ? 7.25 -17.938 9.859 1 98.75 85 VAL A N 1
ATOM 633 C CA . VAL A 1 85 ? 5.992 -17.594 9.203 1 98.75 85 VAL A CA 1
ATOM 634 C C . VAL A 1 85 ? 5.469 -18.812 8.438 1 98.75 85 VAL A C 1
ATOM 636 O O . VAL A 1 85 ? 6.223 -19.484 7.73 1 98.75 85 VAL A O 1
ATOM 639 N N . THR A 1 86 ? 4.203 -19.141 8.633 1 98.88 86 THR A N 1
ATOM 640 C CA . THR A 1 86 ? 3.553 -20.172 7.816 1 98.88 86 THR A CA 1
ATOM 641 C C . THR A 1 86 ? 3.242 -19.625 6.426 1 98.88 86 THR A C 1
ATOM 643 O O . THR A 1 86 ? 2.57 -18.594 6.285 1 98.88 86 THR A O 1
ATOM 646 N N . VAL A 1 87 ? 3.723 -20.344 5.418 1 98.94 87 VAL A N 1
ATOM 647 C CA . VAL A 1 87 ? 3.557 -19.875 4.051 1 98.94 87 VAL A CA 1
ATOM 648 C C . VAL A 1 87 ? 2.896 -20.953 3.199 1 98.94 87 VAL A C 1
ATOM 650 O O . VAL A 1 87 ? 3.369 -22.094 3.152 1 98.94 87 VAL A O 1
ATOM 653 N N . LYS A 1 88 ? 1.813 -20.609 2.592 1 98.94 88 LYS A N 1
ATOM 654 C CA . LYS A 1 88 ? 1.231 -21.375 1.495 1 98.94 88 LYS A CA 1
ATOM 655 C C . LYS A 1 88 ? 1.705 -20.844 0.143 1 98.94 88 LYS A C 1
ATOM 657 O O . LYS A 1 88 ? 1.707 -19.641 -0.093 1 98.94 88 LYS A O 1
ATOM 662 N N . THR A 1 89 ? 2.115 -21.734 -0.702 1 98.94 89 THR A N 1
ATOM 663 C CA . THR A 1 89 ? 2.564 -21.328 -2.029 1 98.94 89 THR A CA 1
ATOM 664 C C . THR A 1 89 ? 1.461 -21.547 -3.062 1 98.94 89 THR A C 1
ATOM 666 O O . THR A 1 89 ? 0.732 -22.547 -2.998 1 98.94 89 THR A O 1
ATOM 669 N N . VAL A 1 90 ? 1.267 -20.609 -3.939 1 98.94 90 VAL A N 1
ATOM 670 C CA . VAL A 1 90 ? 0.263 -20.688 -4.996 1 98.94 90 VAL A CA 1
ATOM 671 C C . VAL A 1 90 ? 0.87 -20.25 -6.324 1 98.94 90 VAL A C 1
ATOM 673 O O . VAL A 1 90 ? 1.5 -19.188 -6.402 1 98.94 90 VAL A O 1
ATOM 676 N N . VAL A 1 91 ? 0.756 -21.062 -7.305 1 98.75 91 VAL A N 1
ATOM 677 C CA . VAL A 1 91 ? 1.009 -20.688 -8.695 1 98.75 91 VAL A CA 1
ATOM 678 C C . VAL A 1 91 ? -0.309 -20.625 -9.461 1 98.75 91 VAL A C 1
ATOM 680 O O . VAL A 1 91 ? -1.034 -21.625 -9.539 1 98.75 91 VAL A O 1
ATOM 683 N N . ALA A 1 92 ? -0.624 -19.484 -9.977 1 98.06 92 ALA A N 1
ATOM 684 C CA . ALA A 1 92 ? -1.857 -19.312 -10.742 1 98.06 92 ALA A CA 1
ATOM 685 C C . ALA A 1 92 ? -1.56 -19.078 -12.219 1 98.06 92 ALA A C 1
ATOM 687 O O . ALA A 1 92 ? -0.618 -18.359 -12.57 1 98.06 92 ALA A O 1
ATOM 688 N N . LYS A 1 93 ? -2.328 -19.703 -13.062 1 95.44 93 LYS A N 1
ATOM 689 C CA . LYS A 1 93 ? -2.244 -19.469 -14.5 1 95.44 93 LYS A CA 1
ATOM 690 C C . LYS A 1 93 ? -3.305 -18.469 -14.961 1 95.44 93 LYS A C 1
ATOM 692 O O . LYS A 1 93 ? -4.5 -18.688 -14.742 1 95.44 93 LYS A O 1
ATOM 697 N N . SER A 1 94 ? -2.822 -17.359 -15.484 1 95.62 94 SER A N 1
ATOM 698 C CA . SER A 1 94 ? -3.762 -16.344 -15.945 1 95.62 94 SER A CA 1
ATOM 699 C C . SER A 1 94 ? -3.07 -15.32 -16.828 1 95.62 94 SER A C 1
ATOM 701 O O . SER A 1 94 ? -1.937 -14.914 -16.562 1 95.62 94 SER A O 1
ATOM 703 N N . ASP A 1 95 ? -3.816 -14.828 -17.844 1 93.88 95 ASP A N 1
ATOM 704 C CA . ASP A 1 95 ? -3.346 -13.703 -18.656 1 93.88 95 ASP A CA 1
ATOM 705 C C . ASP A 1 95 ? -3.729 -12.367 -18.016 1 93.88 95 ASP A C 1
ATOM 707 O O . ASP A 1 95 ? -3.229 -11.312 -18.406 1 93.88 95 ASP A O 1
ATOM 711 N N . LEU A 1 96 ? -4.613 -12.398 -17.109 1 96 96 LEU A N 1
ATOM 712 C CA . LEU A 1 96 ? -5.031 -11.234 -16.328 1 96 96 LEU A CA 1
ATOM 713 C C . LEU A 1 96 ? -4.414 -11.258 -14.938 1 96 96 LEU A C 1
ATOM 715 O O . LEU A 1 96 ? -5.074 -11.648 -13.977 1 96 96 LEU A O 1
ATOM 719 N N . ILE A 1 97 ? -3.229 -10.742 -14.867 1 95.88 97 ILE A N 1
ATOM 720 C CA . ILE A 1 97 ? -2.379 -10.906 -13.695 1 95.88 97 ILE A CA 1
ATOM 721 C C . ILE A 1 97 ? -3.045 -10.266 -12.477 1 95.88 97 ILE A C 1
ATOM 723 O O . ILE A 1 97 ? -3.205 -10.898 -11.438 1 95.88 97 ILE A O 1
ATOM 727 N N . ALA A 1 98 ? -3.492 -9.047 -12.617 1 97.56 98 ALA A N 1
ATOM 728 C CA . ALA A 1 98 ? -4.078 -8.312 -11.5 1 97.56 98 ALA A CA 1
ATOM 729 C C . ALA A 1 98 ? -5.348 -8.992 -11 1 97.56 98 ALA A C 1
ATOM 731 O O . ALA A 1 98 ? -5.562 -9.117 -9.797 1 97.56 98 ALA A O 1
ATOM 732 N N . GLU A 1 99 ? -6.16 -9.461 -11.914 1 98.25 99 GLU A N 1
ATOM 733 C CA . GLU A 1 99 ? -7.387 -10.156 -11.539 1 98.25 99 GLU A CA 1
ATOM 734 C C . GLU A 1 99 ? -7.086 -11.445 -10.781 1 98.25 99 GLU A C 1
ATOM 736 O O . GLU A 1 99 ? -7.793 -11.797 -9.836 1 98.25 99 GLU A O 1
ATOM 741 N N . ALA A 1 100 ? -6.055 -12.078 -11.219 1 98.62 100 ALA A N 1
ATOM 742 C CA . ALA A 1 100 ? -5.645 -13.312 -10.539 1 98.62 100 ALA A CA 1
ATOM 743 C C . ALA A 1 100 ? -5.168 -13.023 -9.117 1 98.62 100 ALA A C 1
ATOM 745 O O . ALA A 1 100 ? -5.441 -13.797 -8.195 1 98.62 100 ALA A O 1
ATOM 746 N N . VAL A 1 101 ? -4.457 -11.93 -8.93 1 98.81 101 VAL A N 1
ATOM 747 C CA . VAL A 1 101 ? -3.996 -11.523 -7.602 1 98.81 101 VAL A CA 1
ATOM 748 C C . VAL A 1 101 ? -5.195 -11.266 -6.695 1 98.81 101 VAL A C 1
ATOM 750 O O . VAL A 1 101 ? -5.258 -11.781 -5.574 1 98.81 101 VAL A O 1
ATOM 753 N N . ILE A 1 102 ? -6.125 -10.523 -7.191 1 98.75 102 ILE A N 1
ATOM 754 C CA . ILE A 1 102 ? -7.312 -10.18 -6.418 1 98.75 102 ILE A CA 1
ATOM 755 C C . ILE A 1 102 ? -8.117 -11.438 -6.109 1 98.75 102 ILE A C 1
ATOM 757 O O . ILE A 1 102 ? -8.562 -11.633 -4.977 1 98.75 102 ILE A O 1
ATOM 761 N N . ALA A 1 103 ? -8.266 -12.297 -7.098 1 98.81 103 ALA A N 1
ATOM 762 C CA . ALA A 1 103 ? -9.016 -13.539 -6.922 1 98.81 103 ALA A CA 1
ATOM 763 C C . ALA A 1 103 ? -8.352 -14.445 -5.891 1 98.81 103 ALA A C 1
ATOM 765 O O . ALA A 1 103 ? -9.031 -15.047 -5.059 1 98.81 103 ALA A O 1
ATOM 766 N N . ALA A 1 104 ? -7.035 -14.531 -5.957 1 98.88 104 ALA A N 1
ATOM 767 C CA . ALA A 1 104 ? -6.301 -15.344 -4.992 1 98.88 104 ALA A CA 1
ATOM 768 C C . ALA A 1 104 ? -6.465 -14.805 -3.576 1 98.88 104 ALA A C 1
ATOM 770 O O . ALA A 1 104 ? -6.656 -15.562 -2.629 1 98.88 104 ALA A O 1
ATOM 771 N N . ALA A 1 105 ? -6.355 -13.492 -3.439 1 98.88 105 ALA A N 1
ATOM 772 C CA . ALA A 1 105 ? -6.527 -12.883 -2.125 1 98.88 105 ALA A CA 1
ATOM 773 C C . ALA A 1 105 ? -7.902 -13.203 -1.549 1 98.88 105 ALA A C 1
ATOM 775 O O . ALA A 1 105 ? -8.031 -13.523 -0.365 1 98.88 105 ALA A O 1
ATOM 776 N N . LYS A 1 106 ? -8.898 -13.109 -2.398 1 98.69 106 LYS A N 1
ATOM 777 C CA . LYS A 1 106 ? -10.258 -13.414 -1.966 1 98.69 106 LYS A CA 1
ATOM 778 C C . LYS A 1 106 ? -10.406 -14.898 -1.622 1 98.69 106 LYS A C 1
ATOM 780 O O . LYS A 1 106 ? -10.922 -15.242 -0.558 1 98.69 106 LYS A O 1
ATOM 785 N N . LYS A 1 107 ? -9.977 -15.727 -2.523 1 98.75 107 LYS A N 1
ATOM 786 C CA . LYS A 1 107 ? -10.086 -17.172 -2.363 1 98.75 107 LYS A CA 1
ATOM 787 C C . LYS A 1 107 ? -9.461 -17.625 -1.049 1 98.75 107 LYS A C 1
ATOM 789 O O . LYS A 1 107 ? -10.008 -18.5 -0.366 1 98.75 107 LYS A O 1
ATOM 794 N N . HIS A 1 108 ? -8.352 -17.047 -0.743 1 98.81 108 HIS A N 1
ATOM 795 C CA . HIS A 1 108 ? -7.602 -17.5 0.426 1 98.81 108 HIS A CA 1
ATOM 796 C C . HIS A 1 108 ? -7.879 -16.609 1.634 1 98.81 108 HIS A C 1
ATOM 798 O O . HIS A 1 108 ? -7.176 -16.688 2.646 1 98.81 108 HIS A O 1
ATOM 804 N N . LYS A 1 109 ? -8.828 -15.625 1.471 1 98.69 109 LYS A N 1
ATOM 805 C CA . LYS A 1 109 ? -9.32 -14.789 2.559 1 98.69 109 LYS A CA 1
ATOM 806 C C . LYS A 1 109 ? -8.188 -13.945 3.152 1 98.69 109 LYS A C 1
ATOM 808 O O . LYS A 1 109 ? -8.055 -13.859 4.375 1 98.69 109 LYS A O 1
ATOM 813 N N . CYS A 1 110 ? -7.391 -13.453 2.309 1 98.81 110 CYS A N 1
ATOM 814 C CA . CYS A 1 110 ? -6.332 -12.547 2.738 1 98.81 110 CYS A CA 1
ATOM 815 C C . CYS A 1 110 ? -6.898 -11.188 3.133 1 98.81 110 CYS A C 1
ATOM 817 O O . CYS A 1 110 ? -7.879 -10.727 2.547 1 98.81 110 CYS A O 1
ATOM 819 N N . ASP A 1 111 ? -6.211 -10.586 4.105 1 98.62 111 ASP A N 1
ATOM 820 C CA . ASP A 1 111 ? -6.691 -9.281 4.562 1 98.62 111 ASP A CA 1
ATOM 821 C C . ASP A 1 111 ? -5.645 -8.195 4.324 1 98.62 111 ASP A C 1
ATOM 823 O O . ASP A 1 111 ? -5.809 -7.062 4.77 1 98.62 111 ASP A O 1
ATOM 827 N N . LEU A 1 112 ? -4.637 -8.555 3.6 1 98.69 112 LEU A N 1
ATOM 828 C CA . LEU A 1 112 ? -3.633 -7.641 3.07 1 98.69 112 LEU A CA 1
ATOM 829 C C . LEU A 1 112 ? -2.988 -8.211 1.811 1 98.69 112 LEU A C 1
ATOM 831 O O . LEU A 1 112 ? -2.676 -9.398 1.752 1 98.69 112 LEU A O 1
ATOM 835 N N . ILE A 1 113 ? -2.783 -7.359 0.847 1 98.94 113 ILE A N 1
ATOM 836 C CA . ILE A 1 113 ? -1.96 -7.684 -0.313 1 98.94 113 ILE A CA 1
ATOM 837 C C . ILE A 1 113 ? -0.661 -6.883 -0.263 1 98.94 113 ILE A C 1
ATOM 839 O O . ILE A 1 113 ? -0.681 -5.668 -0.039 1 98.94 113 ILE A O 1
ATOM 843 N N . VAL A 1 114 ? 0.442 -7.527 -0.458 1 98.88 114 VAL A N 1
ATOM 844 C CA . VAL A 1 114 ? 1.762 -6.914 -0.549 1 98.88 114 VAL A CA 1
ATOM 845 C C . VAL A 1 114 ? 2.352 -7.156 -1.937 1 98.88 114 VAL A C 1
ATOM 847 O O . VAL A 1 114 ? 2.439 -8.305 -2.389 1 98.88 114 VAL A O 1
ATOM 850 N N . MET A 1 115 ? 2.748 -6.074 -2.6 1 98.62 115 MET A N 1
ATOM 851 C CA . MET A 1 115 ? 3.287 -6.242 -3.947 1 98.62 115 MET A CA 1
ATOM 852 C C . MET A 1 115 ? 4.199 -5.078 -4.316 1 98.62 115 MET A C 1
ATOM 854 O O . MET A 1 115 ? 4.184 -4.039 -3.656 1 98.62 115 MET A O 1
ATOM 858 N N . ALA A 1 116 ? 4.996 -5.309 -5.312 1 97.25 116 ALA A N 1
ATOM 859 C CA . ALA A 1 116 ? 5.875 -4.27 -5.844 1 97.25 116 ALA A CA 1
ATOM 860 C C . ALA A 1 116 ? 5.09 -3.246 -6.656 1 97.25 116 ALA A C 1
ATOM 862 O O . ALA A 1 116 ? 4.047 -3.57 -7.23 1 97.25 116 ALA A O 1
ATOM 863 N N . SER A 1 117 ? 5.621 -2.064 -6.754 1 95.75 117 SER A N 1
ATOM 864 C CA . SER A 1 117 ? 4.988 -0.98 -7.5 1 95.75 117 SER A CA 1
ATOM 865 C C . SER A 1 117 ? 5.062 -1.222 -9 1 95.75 117 SER A C 1
ATOM 867 O O . SER A 1 117 ? 4.242 -0.706 -9.766 1 95.75 117 SER A O 1
ATOM 869 N N . HIS A 1 118 ? 6.094 -1.879 -9.422 1 93.25 118 HIS A N 1
ATOM 870 C CA . HIS A 1 118 ? 6.273 -2.229 -10.828 1 93.25 118 HIS A CA 1
ATOM 871 C C . HIS A 1 118 ? 7.016 -3.553 -10.977 1 93.25 118 HIS A C 1
ATOM 873 O O . HIS A 1 118 ? 7.637 -4.031 -10.023 1 93.25 118 HIS A O 1
ATOM 879 N N . GLY A 1 119 ? 6.77 -4.137 -12.141 1 87.56 119 GLY A N 1
ATOM 880 C CA . GLY A 1 119 ? 7.375 -5.43 -12.414 1 87.56 119 GLY A CA 1
ATOM 881 C C . GLY A 1 119 ? 8.602 -5.34 -13.297 1 87.56 119 GLY A C 1
ATOM 882 O O . GLY A 1 119 ? 9.25 -4.293 -13.359 1 87.56 119 GLY A O 1
ATOM 883 N N . ARG A 1 120 ? 8.859 -6.41 -13.875 1 78.12 120 ARG A N 1
ATOM 884 C CA . ARG A 1 120 ? 10.062 -6.578 -14.688 1 78.12 120 ARG A CA 1
ATOM 885 C C . ARG A 1 120 ? 10.031 -5.676 -15.914 1 78.12 120 ARG A C 1
ATOM 887 O O . ARG A 1 120 ? 11.07 -5.227 -16.391 1 78.12 120 ARG A O 1
ATOM 894 N N . LYS A 1 121 ? 8.867 -5.488 -16.531 1 70.38 121 LYS A N 1
ATOM 895 C CA . LYS A 1 121 ? 8.766 -4.816 -17.812 1 70.38 121 LYS A CA 1
ATOM 896 C C . LYS A 1 121 ? 8.742 -3.301 -17.641 1 70.38 121 LYS A C 1
ATOM 898 O O . LYS A 1 121 ? 8.828 -2.557 -18.625 1 70.38 121 LYS A O 1
ATOM 903 N N . GLY A 1 122 ? 8.469 -2.857 -16.484 1 62.31 122 GLY A N 1
ATOM 904 C CA . GLY A 1 122 ? 8.188 -1.437 -16.344 1 62.31 122 GLY A CA 1
ATOM 905 C C . GLY A 1 122 ? 9.438 -0.599 -16.156 1 62.31 122 GLY A C 1
ATOM 906 O O . GLY A 1 122 ? 10.461 -1.09 -15.672 1 62.31 122 GLY A O 1
ATOM 907 N N . ILE A 1 123 ? 9.375 0.339 -17.109 1 57.44 123 ILE A N 1
ATOM 908 C CA . ILE A 1 123 ? 10.43 1.326 -16.922 1 57.44 123 ILE A CA 1
ATOM 909 C C . ILE A 1 123 ? 10.43 1.814 -15.469 1 57.44 123 ILE A C 1
ATOM 911 O O . ILE A 1 123 ? 9.367 2.09 -14.898 1 57.44 123 ILE A O 1
ATOM 915 N N . LYS A 1 124 ? 11.508 1.466 -14.727 1 57.69 124 LYS A N 1
ATOM 916 C CA . LYS A 1 124 ? 11.859 1.502 -13.312 1 57.69 124 LYS A CA 1
ATOM 917 C C . LYS A 1 124 ? 11.109 2.611 -12.586 1 57.69 124 LYS A C 1
ATOM 919 O O . LYS A 1 124 ? 10.461 2.363 -11.562 1 57.69 124 LYS A O 1
ATOM 924 N N . ARG A 1 125 ? 11.32 3.953 -12.812 1 60.03 125 ARG A N 1
ATOM 925 C CA . ARG A 1 125 ? 11.242 4.945 -11.75 1 60.03 125 ARG A CA 1
ATOM 926 C C . ARG A 1 125 ? 10.023 5.848 -11.93 1 60.03 125 ARG A C 1
ATOM 928 O O . ARG A 1 125 ? 9.656 6.602 -11.023 1 60.03 12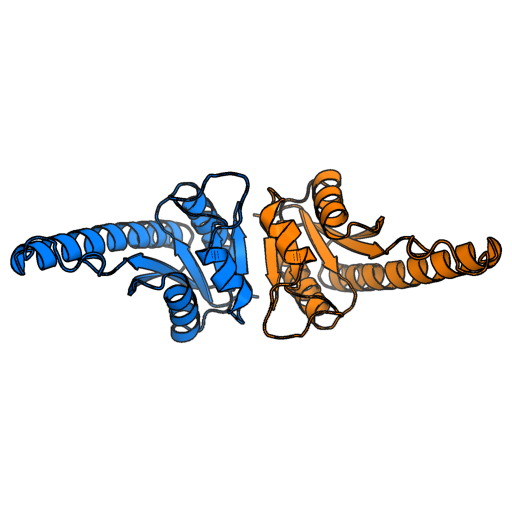5 ARG A O 1
ATOM 935 N N . LEU A 1 126 ? 9.281 5.66 -13.125 1 63.91 126 LEU A N 1
ATOM 936 C CA . LEU A 1 126 ? 8.477 6.875 -13.203 1 63.91 126 LEU A CA 1
ATOM 937 C C . LEU A 1 126 ? 6.988 6.543 -13.172 1 63.91 126 LEU A C 1
ATOM 939 O O . LEU A 1 126 ? 6.16 7.406 -12.867 1 63.91 126 LEU A O 1
ATOM 943 N N . LEU A 1 127 ? 6.742 5.129 -13.32 1 81.38 127 LEU A N 1
ATOM 944 C CA . LEU A 1 127 ? 5.305 4.898 -13.422 1 81.38 127 LEU A CA 1
ATOM 945 C C . LEU A 1 127 ? 4.879 3.732 -12.531 1 81.38 127 LEU A C 1
ATOM 947 O O . LEU A 1 127 ? 5.691 2.857 -12.219 1 81.38 127 LEU A O 1
ATOM 951 N N . LEU A 1 128 ? 3.703 3.912 -11.898 1 92.25 128 LEU A N 1
ATOM 952 C CA . LEU A 1 128 ? 3.074 2.77 -11.242 1 92.25 128 LEU A CA 1
ATOM 953 C C . LEU A 1 128 ? 2.762 1.669 -12.258 1 92.25 128 LEU A C 1
ATOM 955 O O . LEU A 1 128 ? 2.207 1.939 -13.32 1 92.25 128 LEU A O 1
ATOM 959 N N . GLY A 1 129 ? 3.209 0.511 -11.945 1 94.19 129 GLY A N 1
ATOM 960 C CA . GLY A 1 129 ? 2.922 -0.594 -12.852 1 94.19 129 GLY A CA 1
ATOM 961 C C . GLY A 1 129 ? 1.437 -0.812 -13.07 1 94.19 129 GLY A C 1
ATOM 962 O O . GLY A 1 129 ? 0.632 -0.622 -12.156 1 94.19 129 GLY A O 1
ATOM 963 N N . SER A 1 130 ? 1.098 -1.301 -14.273 1 93.12 130 SER A N 1
ATOM 964 C CA . SER A 1 130 ? -0.299 -1.469 -14.656 1 93.12 130 SER A CA 1
ATOM 965 C C . SER A 1 130 ? -1.002 -2.486 -13.766 1 93.12 130 SER A C 1
ATOM 967 O O . SER A 1 130 ? -2.168 -2.307 -13.414 1 93.12 130 SER A O 1
ATOM 969 N N . GLU A 1 131 ? -0.308 -3.57 -13.391 1 95.25 131 GLU A N 1
ATOM 970 C CA . GLU A 1 131 ? -0.914 -4.574 -12.516 1 95.25 131 GLU A CA 1
ATOM 971 C C . GLU A 1 131 ? -1.169 -4.016 -11.125 1 95.25 131 GLU A C 1
ATOM 973 O O . GLU A 1 131 ? -2.238 -4.23 -10.547 1 95.25 131 GLU A O 1
ATOM 978 N N . THR A 1 132 ? -0.189 -3.32 -10.617 1 96.75 132 THR A N 1
ATOM 979 C CA . THR A 1 132 ? -0.342 -2.717 -9.297 1 96.75 132 THR A CA 1
ATOM 980 C C . THR A 1 132 ? -1.468 -1.687 -9.297 1 96.75 132 THR A C 1
ATOM 982 O O . THR A 1 132 ? -2.301 -1.666 -8.391 1 96.75 132 THR A O 1
ATOM 985 N N . GLN A 1 133 ? -1.537 -0.922 -10.305 1 94.69 133 GLN A N 1
ATOM 986 C CA . GLN A 1 133 ? -2.615 0.051 -10.438 1 94.69 133 GLN A CA 1
ATOM 987 C C . GLN A 1 133 ? -3.979 -0.637 -10.461 1 94.69 133 GLN A C 1
ATOM 989 O O . GLN A 1 133 ? -4.922 -0.176 -9.812 1 94.69 133 GLN A O 1
ATOM 994 N N . HIS A 1 134 ? -4.043 -1.652 -11.203 1 95.88 134 HIS A N 1
ATOM 995 C CA . HIS A 1 134 ? -5.301 -2.381 -11.312 1 95.88 134 HIS A CA 1
ATOM 996 C C . HIS A 1 134 ? -5.715 -2.975 -9.977 1 95.88 134 HIS A C 1
ATOM 998 O O . HIS A 1 134 ? -6.875 -2.863 -9.57 1 95.88 134 HIS A O 1
ATOM 1004 N N . VAL A 1 135 ? -4.809 -3.566 -9.211 1 97.69 135 VAL A N 1
ATOM 1005 C CA . VAL A 1 135 ? -5.105 -4.145 -7.906 1 97.69 135 VAL A CA 1
ATOM 1006 C C . VAL A 1 135 ? -5.574 -3.051 -6.953 1 97.69 135 VAL A C 1
ATOM 1008 O O . VAL A 1 135 ? -6.598 -3.201 -6.277 1 97.69 135 VAL A O 1
ATOM 1011 N N . LEU A 1 136 ? -4.867 -1.95 -6.973 1 97.12 136 LEU A N 1
ATOM 1012 C CA . LEU A 1 136 ? -5.195 -0.841 -6.082 1 97.12 136 LEU A CA 1
ATOM 1013 C C . LEU A 1 136 ? -6.586 -0.295 -6.387 1 97.12 136 LEU A C 1
ATOM 1015 O O . LEU A 1 136 ? -7.309 0.117 -5.477 1 97.12 136 LEU A O 1
ATOM 1019 N N . THR A 1 137 ? -6.953 -0.317 -7.609 1 94.94 137 THR A N 1
ATOM 1020 C CA . THR A 1 137 ? -8.219 0.256 -8.055 1 94.94 137 THR A CA 1
ATOM 1021 C C . THR A 1 137 ? -9.375 -0.696 -7.762 1 94.94 137 THR A C 1
ATOM 1023 O O . THR A 1 137 ? -10.484 -0.256 -7.445 1 94.94 137 THR A O 1
ATOM 1026 N N . HIS A 1 138 ? -9.109 -2.008 -7.766 1 95.62 138 HIS A N 1
ATOM 1027 C CA . HIS A 1 138 ? -10.242 -2.924 -7.828 1 95.62 138 HIS A CA 1
ATOM 1028 C C . HIS A 1 138 ? -10.305 -3.812 -6.594 1 95.62 138 HIS A C 1
ATOM 1030 O O . HIS A 1 138 ? -11.328 -4.449 -6.332 1 95.62 138 HIS A O 1
ATOM 1036 N N . SER A 1 139 ? -9.25 -3.855 -5.895 1 96.31 139 SER A N 1
ATOM 1037 C CA . SER A 1 139 ? -9.289 -4.672 -4.684 1 96.31 139 SER A CA 1
ATOM 1038 C C . SER A 1 139 ? -9.984 -3.938 -3.543 1 96.31 139 SER A C 1
ATOM 1040 O O . SER A 1 139 ? -9.805 -2.729 -3.377 1 96.31 139 SER A O 1
ATOM 1042 N N . HIS A 1 140 ? -10.633 -4.699 -2.723 1 94 140 HIS A N 1
ATOM 1043 C CA . HIS A 1 140 ? -11.203 -4.152 -1.495 1 94 140 HIS A CA 1
ATOM 1044 C C . HIS A 1 140 ? -10.305 -4.445 -0.297 1 94 140 HIS A C 1
ATOM 1046 O O . HIS A 1 140 ? -10.633 -4.074 0.833 1 94 140 HIS A O 1
ATOM 1052 N N . ILE A 1 141 ? -9.273 -5.074 -0.533 1 97.44 141 ILE A N 1
ATOM 1053 C CA . ILE A 1 141 ? -8.289 -5.438 0.478 1 97.44 141 ILE A CA 1
ATOM 1054 C C . ILE A 1 141 ? -7.18 -4.387 0.514 1 97.44 141 ILE A C 1
ATOM 1056 O O . ILE A 1 141 ? -6.707 -3.938 -0.533 1 97.44 141 ILE A O 1
ATOM 1060 N N . PRO A 1 142 ? -6.754 -3.957 1.709 1 98.31 142 PRO A N 1
ATOM 1061 C CA . PRO A 1 142 ? -5.605 -3.051 1.785 1 98.31 142 PRO A CA 1
ATOM 1062 C C . PRO A 1 142 ? -4.387 -3.578 1.029 1 98.31 142 PRO A C 1
ATOM 1064 O O . PRO A 1 142 ? -4.168 -4.789 0.978 1 98.31 142 PRO A O 1
ATOM 1067 N N . VAL A 1 143 ? -3.625 -2.639 0.417 1 98.81 143 VAL A N 1
ATOM 1068 C CA . VAL A 1 143 ? -2.453 -3.018 -0.364 1 98.81 143 VAL A CA 1
ATOM 1069 C C . VAL A 1 143 ? -1.227 -2.266 0.146 1 98.81 143 VAL A C 1
ATOM 1071 O O . VAL A 1 143 ? -1.265 -1.044 0.312 1 98.81 143 VAL A O 1
ATOM 1074 N N . LEU A 1 144 ? -0.219 -2.992 0.469 1 98.75 144 LEU A N 1
ATOM 1075 C CA . LEU A 1 144 ? 1.105 -2.436 0.719 1 98.75 144 LEU A CA 1
ATOM 1076 C C . LEU A 1 144 ? 1.97 -2.5 -0.536 1 98.75 144 LEU A C 1
ATOM 1078 O O . LEU A 1 144 ? 2.268 -3.59 -1.033 1 98.75 144 LEU A O 1
ATOM 1082 N N . VAL A 1 145 ? 2.328 -1.36 -0.983 1 98.5 145 VAL A N 1
ATOM 1083 C CA . VAL A 1 145 ? 3.09 -1.25 -2.223 1 98.5 145 VAL A CA 1
ATOM 1084 C C . VAL A 1 145 ? 4.547 -0.918 -1.907 1 98.5 145 VAL A C 1
ATOM 1086 O O . VAL A 1 145 ? 4.836 0.112 -1.293 1 98.5 145 VAL A O 1
ATOM 1089 N N . LEU A 1 146 ? 5.41 -1.785 -2.389 1 97 146 LEU A N 1
ATOM 1090 C CA . LEU A 1 146 ? 6.84 -1.583 -2.178 1 97 146 LEU A CA 1
ATOM 1091 C C . LEU A 1 146 ? 7.48 -0.924 -3.395 1 97 146 LEU A C 1
ATOM 1093 O O . LEU A 1 146 ? 7.07 -1.176 -4.531 1 97 146 LEU A O 1
ATOM 1097 N N . ARG A 1 147 ? 8.531 -0.161 -3 1 90.19 147 ARG A N 1
ATOM 1098 C CA . ARG A 1 147 ? 9.227 0.573 -4.051 1 90.19 147 ARG A CA 1
ATOM 1099 C C . ARG A 1 147 ? 10.742 0.472 -3.883 1 90.19 147 ARG A C 1
ATOM 1101 O O . ARG A 1 147 ? 11.234 0.278 -2.77 1 90.19 147 ARG A O 1
ATOM 1108 N N . MET B 1 1 ? 11.219 -3.396 11.672 1 89.19 1 MET B N 1
ATOM 1109 C CA . MET B 1 1 ? 10.781 -3.221 10.289 1 89.19 1 MET B CA 1
ATOM 1110 C C . MET B 1 1 ? 10.594 -1.743 9.961 1 89.19 1 MET B C 1
ATOM 1112 O O . MET B 1 1 ? 11.562 -1.048 9.648 1 89.19 1 MET B O 1
ATOM 1116 N N . TYR B 1 2 ? 9.578 -1.052 10.211 1 95.25 2 TYR B N 1
ATOM 1117 C CA . TYR B 1 2 ? 9.383 0.38 10 1 95.25 2 TYR B CA 1
ATOM 1118 C C . TYR B 1 2 ? 9.766 1.165 11.25 1 95.25 2 TYR B C 1
ATOM 1120 O O . TYR B 1 2 ? 9.508 0.726 12.375 1 95.25 2 TYR B O 1
ATOM 1128 N N . LYS B 1 3 ? 10.383 2.279 11.047 1 98.25 3 LYS B N 1
ATOM 1129 C CA . LYS B 1 3 ? 10.844 3.09 12.172 1 98.25 3 LYS B CA 1
ATOM 1130 C C . LYS B 1 3 ? 9.984 4.336 12.344 1 98.25 3 LYS B C 1
ATOM 1132 O O . LYS B 1 3 ? 9.758 4.793 13.469 1 98.25 3 LYS B O 1
ATOM 1137 N N . ARG B 1 4 ? 9.578 4.906 11.328 1 98.88 4 ARG B N 1
ATOM 1138 C CA . ARG B 1 4 ? 8.734 6.102 11.352 1 98.88 4 ARG B CA 1
ATOM 1139 C C . ARG B 1 4 ? 7.695 6.059 10.234 1 98.88 4 ARG B C 1
ATOM 1141 O O . ARG B 1 4 ? 8.039 5.984 9.055 1 98.88 4 ARG B O 1
ATOM 1148 N N . ILE B 1 5 ? 6.453 6.141 10.609 1 98.88 5 ILE B N 1
ATOM 1149 C CA . ILE B 1 5 ? 5.324 5.984 9.695 1 98.88 5 ILE B CA 1
ATOM 1150 C C . ILE B 1 5 ? 4.582 7.309 9.555 1 98.88 5 ILE B C 1
ATOM 1152 O O . ILE B 1 5 ? 4.207 7.93 10.555 1 98.88 5 ILE B O 1
ATOM 1156 N N . LEU B 1 6 ? 4.445 7.754 8.344 1 98.94 6 LEU B N 1
ATOM 1157 C CA . LEU B 1 6 ? 3.549 8.883 8.102 1 98.94 6 LEU B CA 1
ATOM 1158 C C . LEU B 1 6 ? 2.125 8.398 7.848 1 98.94 6 LEU B C 1
ATOM 1160 O O . LEU B 1 6 ? 1.899 7.555 6.98 1 98.94 6 LEU B O 1
ATOM 1164 N N . ILE B 1 7 ? 1.255 8.883 8.578 1 98.94 7 ILE B N 1
ATOM 1165 C CA . ILE B 1 7 ? -0.164 8.641 8.344 1 98.94 7 ILE B CA 1
ATOM 1166 C C . ILE B 1 7 ? -0.836 9.922 7.859 1 98.94 7 ILE B C 1
ATOM 1168 O O . ILE B 1 7 ? -0.911 10.906 8.594 1 98.94 7 ILE B O 1
ATOM 1172 N N . ALA B 1 8 ? -1.313 9.867 6.641 1 98.88 8 ALA B N 1
ATOM 1173 C CA . ALA B 1 8 ? -2.064 10.992 6.09 1 98.88 8 ALA B CA 1
ATOM 1174 C C . ALA B 1 8 ? -3.559 10.836 6.363 1 98.88 8 ALA B C 1
ATOM 1176 O O . ALA B 1 8 ? -4.137 9.773 6.125 1 98.88 8 ALA B O 1
ATOM 1177 N N . THR B 1 9 ? -4.18 11.945 6.859 1 98.38 9 THR B N 1
ATOM 1178 C CA . THR B 1 9 ? -5.605 11.859 7.156 1 98.38 9 THR B CA 1
ATOM 1179 C C . THR B 1 9 ? -6.328 13.117 6.688 1 98.38 9 THR B C 1
ATOM 1181 O O . THR B 1 9 ? -5.762 14.211 6.707 1 98.38 9 THR B O 1
ATOM 1184 N N . ASP B 1 10 ? -7.539 12.914 6.223 1 96.44 10 ASP B N 1
ATOM 1185 C CA . ASP B 1 10 ? -8.391 14.055 5.891 1 96.44 10 ASP B CA 1
ATOM 1186 C C . ASP B 1 10 ? -9.648 14.078 6.758 1 96.44 10 ASP B C 1
ATOM 1188 O O . ASP B 1 10 ? -10.57 14.844 6.5 1 96.44 10 ASP B O 1
ATOM 1192 N N . GLY B 1 11 ? -9.664 13.117 7.742 1 96.44 11 GLY B N 1
ATOM 1193 C CA . GLY B 1 11 ? -10.766 13.094 8.695 1 96.44 11 GLY B CA 1
ATOM 1194 C C . GLY B 1 11 ? -11.938 12.258 8.234 1 96.44 11 GLY B C 1
ATOM 1195 O O . GLY B 1 11 ? -12.922 12.102 8.961 1 96.44 11 GLY B O 1
ATOM 1196 N N . SER B 1 12 ? -11.953 11.742 7 1 95.69 12 SER B N 1
ATOM 1197 C CA . SER B 1 12 ? -13.023 10.883 6.492 1 95.69 12 SER B CA 1
ATOM 1198 C C . SER B 1 12 ? -13.023 9.531 7.188 1 95.69 12 SER B C 1
ATOM 1200 O O . SER B 1 12 ? -12.023 9.125 7.781 1 95.69 12 SER B O 1
ATOM 1202 N N . PRO B 1 13 ? -14.141 8.844 7.156 1 95.19 13 PRO B N 1
ATOM 1203 C CA . PRO B 1 13 ? -14.188 7.496 7.723 1 95.19 13 PRO B CA 1
ATOM 1204 C C . PRO B 1 13 ? -13.133 6.566 7.133 1 95.19 13 PRO B C 1
ATOM 1206 O O . PRO B 1 13 ? -12.531 5.77 7.859 1 95.19 13 PRO B O 1
ATOM 1209 N N . LEU B 1 14 ? -12.883 6.723 5.887 1 94.75 14 LEU B N 1
ATOM 1210 C CA . LEU B 1 14 ? -11.883 5.863 5.266 1 94.75 14 LEU B CA 1
ATOM 1211 C C . LEU B 1 14 ? -10.484 6.203 5.77 1 94.75 14 LEU B C 1
ATOM 1213 O O . LEU B 1 14 ? -9.664 5.309 6.004 1 94.75 14 LEU B O 1
ATOM 1217 N N . SER B 1 15 ? -10.18 7.5 5.844 1 97.12 15 SER B N 1
ATOM 1218 C CA . SER B 1 15 ? -8.867 7.863 6.363 1 97.12 15 SER B CA 1
ATOM 1219 C C . SER B 1 15 ? -8.703 7.414 7.812 1 97.12 15 SER B C 1
ATOM 1221 O O . SER B 1 15 ? -7.582 7.188 8.273 1 97.12 15 SER B O 1
ATOM 1223 N N . GLN B 1 16 ? -9.859 7.266 8.523 1 97.94 16 GLN B N 1
ATOM 1224 C CA . GLN B 1 16 ? -9.781 6.734 9.883 1 97.94 16 GLN B CA 1
ATOM 1225 C C . GLN B 1 16 ? -9.32 5.281 9.883 1 97.94 16 GLN B C 1
ATOM 1227 O O . GLN B 1 16 ? -8.609 4.852 10.789 1 97.94 16 GLN B O 1
ATOM 1232 N N . LYS B 1 17 ? -9.688 4.535 8.914 1 97.12 17 LYS B N 1
ATOM 1233 C CA . LYS B 1 17 ? -9.164 3.178 8.773 1 97.12 17 LYS B CA 1
ATOM 1234 C C . LYS B 1 17 ? -7.652 3.188 8.602 1 97.12 17 LYS B C 1
ATOM 1236 O O . LYS B 1 17 ? -6.953 2.322 9.133 1 97.12 17 LYS B O 1
ATOM 1241 N N . ALA B 1 18 ? -7.18 4.164 7.812 1 98.25 18 ALA B N 1
ATOM 1242 C CA . ALA B 1 18 ? -5.742 4.312 7.625 1 98.25 18 ALA B CA 1
ATOM 1243 C C . ALA B 1 18 ? -5.051 4.672 8.938 1 98.25 18 ALA B C 1
ATOM 1245 O O . ALA B 1 18 ? -3.982 4.145 9.25 1 98.25 18 ALA B O 1
ATOM 1246 N N . VAL B 1 19 ? -5.68 5.527 9.672 1 98.81 19 VAL B N 1
ATOM 1247 C CA . VAL B 1 19 ? -5.156 5.914 10.977 1 98.81 19 VAL B CA 1
ATOM 1248 C C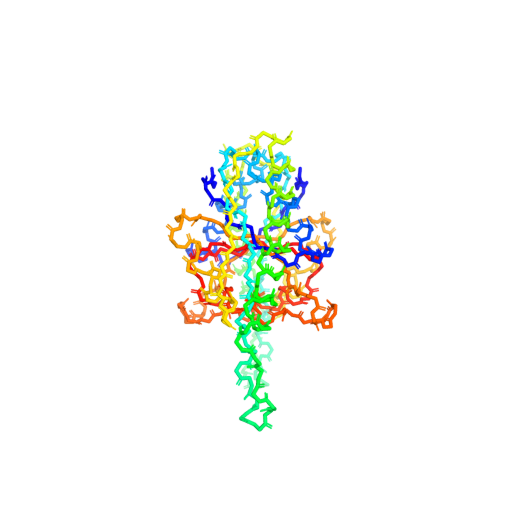 . VAL B 1 19 ? -5.066 4.684 11.883 1 98.81 19 VAL B C 1
ATOM 1250 O O . VAL B 1 19 ? -4.008 4.406 12.453 1 98.81 19 VAL B O 1
ATOM 1253 N N . GLU B 1 20 ? -6.109 3.938 11.977 1 98.44 20 GLU B N 1
ATOM 1254 C CA . GLU B 1 20 ? -6.148 2.76 12.844 1 98.44 20 GLU B CA 1
ATOM 1255 C C . GLU B 1 20 ? -5.102 1.73 12.414 1 98.44 20 GLU B C 1
ATOM 1257 O O . GLU B 1 20 ? -4.363 1.206 13.25 1 98.44 20 GLU B O 1
ATOM 1262 N N . SER B 1 21 ? -5.078 1.49 11.164 1 97.75 21 SER B N 1
ATOM 1263 C CA . SER B 1 21 ? -4.117 0.524 10.641 1 97.75 21 SER B CA 1
ATOM 1264 C C . SER B 1 21 ? -2.684 0.991 10.875 1 97.75 21 SER B C 1
ATOM 1266 O O . SER B 1 21 ? -1.829 0.206 11.289 1 97.75 21 SER B O 1
ATOM 1268 N N . GLY B 1 22 ? -2.42 2.307 10.539 1 98.5 22 GLY B N 1
ATOM 1269 C CA . GLY B 1 22 ? -1.091 2.863 10.734 1 98.5 22 GLY B CA 1
ATOM 1270 C C . GLY B 1 22 ? -0.635 2.828 12.18 1 98.5 22 GLY B C 1
ATOM 1271 O O . GLY B 1 22 ? 0.511 2.477 12.469 1 98.5 22 GLY B O 1
ATOM 1272 N N . LEU B 1 23 ? -1.499 3.115 13.07 1 98.69 23 LEU B N 1
ATOM 1273 C CA . LEU B 1 23 ? -1.162 3.102 14.492 1 98.69 23 LEU B CA 1
ATOM 1274 C C . LEU B 1 23 ? -0.928 1.676 14.984 1 98.69 23 LEU B C 1
ATOM 1276 O O . LEU B 1 23 ? 0.002 1.424 15.75 1 98.69 23 LEU B O 1
ATOM 1280 N N . SER B 1 24 ? -1.794 0.792 14.594 1 97.5 24 SER B N 1
ATOM 1281 C CA . SER B 1 24 ? -1.61 -0.607 14.961 1 97.5 24 SER B CA 1
ATOM 1282 C C . SER B 1 24 ? -0.256 -1.13 14.5 1 97.5 24 SER B C 1
ATOM 1284 O O . SER B 1 24 ? 0.45 -1.8 15.25 1 97.5 24 SER B O 1
ATOM 1286 N N . LEU B 1 25 ? 0.08 -0.792 13.305 1 97.06 25 LEU B N 1
ATOM 1287 C CA . LEU B 1 25 ? 1.365 -1.208 12.758 1 97.06 25 LEU B CA 1
ATOM 1288 C C . LEU B 1 25 ? 2.518 -0.578 13.531 1 97.06 25 LEU B C 1
ATOM 1290 O O . LEU B 1 25 ? 3.514 -1.244 13.82 1 97.06 25 LEU B O 1
ATOM 1294 N N . ALA B 1 26 ? 2.383 0.666 13.789 1 98.19 26 ALA B N 1
ATOM 1295 C CA . ALA B 1 26 ? 3.406 1.354 14.57 1 98.19 26 ALA B CA 1
ATOM 1296 C C . ALA B 1 26 ? 3.588 0.699 15.938 1 98.19 26 ALA B C 1
ATOM 1298 O O . ALA B 1 26 ? 4.719 0.509 16.391 1 98.19 26 ALA B O 1
ATOM 1299 N N . GLY B 1 27 ? 2.496 0.356 16.547 1 96.94 27 GLY B N 1
ATOM 1300 C CA . GLY B 1 27 ? 2.574 -0.334 17.812 1 96.94 27 GLY B CA 1
ATOM 1301 C C . GLY B 1 27 ? 3.299 -1.664 17.734 1 96.94 27 GLY B C 1
ATOM 1302 O O . GLY B 1 27 ? 4.094 -2 18.609 1 96.94 27 GLY B O 1
ATOM 1303 N N . LEU B 1 28 ? 3.053 -2.352 16.719 1 94.25 28 LEU B N 1
ATOM 1304 C CA . LEU B 1 28 ? 3.631 -3.678 16.531 1 94.25 28 LEU B CA 1
ATOM 1305 C C . LEU B 1 28 ? 5.121 -3.584 16.219 1 94.25 28 LEU B C 1
ATOM 1307 O O . LEU B 1 28 ? 5.895 -4.457 16.625 1 94.25 28 LEU B O 1
ATOM 1311 N N . THR B 1 29 ? 5.484 -2.527 15.484 1 94.88 29 THR B N 1
ATOM 1312 C CA . THR B 1 29 ? 6.859 -2.426 15.016 1 94.88 29 THR B CA 1
ATOM 1313 C C . THR B 1 29 ? 7.695 -1.574 15.961 1 94.88 29 THR B C 1
ATOM 1315 O O . THR B 1 29 ? 8.922 -1.509 15.836 1 94.88 29 THR B O 1
ATOM 1318 N N . GLY B 1 30 ? 7.023 -0.925 16.891 1 96.19 30 GLY B N 1
ATOM 1319 C CA . GLY B 1 30 ? 7.727 0.031 17.734 1 96.19 30 GLY B CA 1
ATOM 1320 C C . GLY B 1 30 ? 8.047 1.329 17.016 1 96.19 30 GLY B C 1
ATOM 1321 O O . GLY B 1 30 ? 8.906 2.092 17.469 1 96.19 30 GLY B O 1
ATOM 1322 N N . ALA B 1 31 ? 7.469 1.586 15.938 1 98.38 31 ALA B N 1
ATOM 1323 C CA . ALA B 1 31 ? 7.711 2.779 15.133 1 98.38 31 ALA B CA 1
ATOM 1324 C C . ALA B 1 31 ? 7.059 4.008 15.758 1 98.38 31 ALA B C 1
ATOM 1326 O O . ALA B 1 31 ? 6.062 3.889 16.469 1 98.38 31 ALA B O 1
ATOM 1327 N N . SER B 1 32 ? 7.641 5.164 15.484 1 98.88 32 SER B N 1
ATOM 1328 C CA . SER B 1 32 ? 6.941 6.422 15.727 1 98.88 32 SER B CA 1
ATOM 1329 C C . SER B 1 32 ? 6.062 6.809 14.547 1 98.88 32 SER B C 1
ATOM 1331 O O . SER B 1 32 ? 6.176 6.227 13.461 1 98.88 32 SER B O 1
ATOM 1333 N N . VAL B 1 33 ? 5.172 7.781 14.812 1 98.94 33 VAL B N 1
ATOM 1334 C CA . VAL B 1 33 ? 4.215 8.164 13.781 1 98.94 33 VAL B CA 1
ATOM 1335 C C . VAL B 1 33 ? 4.273 9.68 13.562 1 98.94 33 VAL B C 1
ATOM 1337 O O . VAL B 1 33 ? 4.398 10.445 14.523 1 98.94 33 VAL B O 1
ATOM 1340 N N . VAL B 1 34 ? 4.227 10.047 12.328 1 99 34 VAL B N 1
ATOM 1341 C CA . VAL B 1 34 ? 3.879 11.406 11.93 1 99 34 VAL B CA 1
ATOM 1342 C C . VAL B 1 34 ? 2.443 11.438 11.406 1 99 34 VAL B C 1
ATOM 1344 O O . VAL B 1 34 ? 2.145 10.875 10.352 1 99 34 VAL B O 1
ATOM 1347 N N . ALA B 1 35 ? 1.593 12.039 12.188 1 99 35 ALA B N 1
ATOM 1348 C CA . ALA B 1 35 ? 0.222 12.25 11.727 1 99 35 ALA B CA 1
ATOM 1349 C C . ALA B 1 35 ? 0.102 13.555 10.945 1 99 35 ALA B C 1
ATOM 1351 O O . ALA B 1 35 ? 0.39 14.633 11.469 1 99 35 ALA B O 1
ATOM 1352 N N . LEU B 1 36 ? -0.389 13.438 9.711 1 98.94 36 LEU B N 1
ATOM 1353 C CA . LEU B 1 36 ? -0.353 14.586 8.82 1 98.94 36 LEU B CA 1
ATOM 1354 C C . LEU B 1 36 ? -1.752 14.93 8.312 1 98.94 36 LEU B C 1
ATOM 1356 O O . LEU B 1 36 ? -2.477 14.055 7.84 1 98.94 36 LEU B O 1
ATOM 1360 N N . LYS B 1 37 ? -2.105 16.156 8.398 1 98.81 37 LYS B N 1
ATOM 1361 C CA . LYS B 1 37 ? -3.232 16.75 7.691 1 98.81 37 LYS B CA 1
ATOM 1362 C C . LYS B 1 37 ? -2.768 17.906 6.805 1 98.81 37 LYS B C 1
ATOM 1364 O O . LYS B 1 37 ? -2.049 18.797 7.262 1 98.81 37 LYS B O 1
ATOM 1369 N N . VAL B 1 38 ? -3.121 17.875 5.535 1 98 38 VAL B N 1
ATOM 1370 C CA . VAL B 1 38 ? -2.822 18.953 4.594 1 98 38 VAL B CA 1
ATOM 1371 C C . VAL B 1 38 ? -4.059 19.828 4.398 1 98 38 VAL B C 1
ATOM 1373 O O . VAL B 1 38 ? -5.164 19.312 4.195 1 98 38 VAL B O 1
ATOM 1376 N N . VAL B 1 39 ? -3.877 21.062 4.539 1 95.94 39 VAL B N 1
ATOM 1377 C CA . VAL B 1 39 ? -4.953 22.016 4.352 1 95.94 39 VAL B CA 1
ATOM 1378 C C . VAL B 1 39 ? -4.664 22.891 3.127 1 95.94 39 VAL B C 1
ATOM 1380 O O . VAL B 1 39 ? -3.543 23.359 2.945 1 95.94 39 VAL B O 1
ATOM 1383 N N . PRO B 1 40 ? -5.629 23.016 2.271 1 90.5 40 PRO B N 1
ATOM 1384 C CA . PRO B 1 40 ? -5.395 23.922 1.141 1 90.5 40 PRO B CA 1
ATOM 1385 C C . PRO B 1 40 ? -5.195 25.375 1.574 1 90.5 40 PRO B C 1
ATOM 1387 O O . PRO B 1 40 ? -5.551 25.734 2.695 1 90.5 40 PRO B O 1
ATOM 1390 N N . ARG B 1 41 ? -4.664 26.156 0.612 1 86.88 41 ARG B N 1
ATOM 1391 C CA . ARG B 1 41 ? -4.539 27.594 0.854 1 86.88 41 ARG B CA 1
ATOM 1392 C C . ARG B 1 41 ? -5.848 28.312 0.557 1 86.88 41 ARG B C 1
ATOM 1394 O O . ARG B 1 41 ? -6.602 27.906 -0.33 1 86.88 41 ARG B O 1
ATOM 1401 N N . TYR B 1 42 ? -6.219 29.25 1.392 1 80.75 42 TYR B N 1
ATOM 1402 C CA . TYR B 1 42 ? -7.375 30.125 1.185 1 80.75 42 TYR B CA 1
ATOM 1403 C C . TYR B 1 42 ? -6.945 31.516 0.758 1 80.75 42 TYR B C 1
ATOM 1405 O O . TYR B 1 42 ? -6.012 32.094 1.329 1 80.75 42 TYR B O 1
ATOM 1413 N N . PRO B 1 43 ? -7.672 32.281 -0.037 1 72.25 43 PRO B N 1
ATOM 1414 C CA . PRO B 1 43 ? -8.688 31.734 -0.944 1 72.25 43 PRO B CA 1
ATOM 1415 C C . PRO B 1 43 ? -8.102 30.781 -1.981 1 72.25 43 PRO B C 1
ATOM 1417 O O . PRO B 1 43 ? -6.918 30.891 -2.322 1 72.25 43 PRO B O 1
ATOM 1420 N N . ARG B 1 44 ? -8.867 29.719 -2.197 1 61.72 44 ARG B N 1
ATOM 1421 C CA . ARG B 1 44 ? -8.383 28.875 -3.277 1 61.72 44 ARG B CA 1
ATOM 1422 C C . ARG B 1 44 ? -8.172 29.672 -4.559 1 61.72 44 ARG B C 1
ATOM 1424 O O . ARG B 1 44 ? -8.93 30.609 -4.844 1 61.72 44 ARG B O 1
ATOM 1431 N N . SER B 1 45 ? -6.938 29.906 -4.875 1 55.16 45 SER B N 1
ATOM 1432 C CA . SER B 1 45 ? -6.559 30.734 -6.012 1 55.16 45 SER B CA 1
ATOM 1433 C C . SER B 1 45 ? -7.547 30.594 -7.164 1 55.16 45 SER B C 1
ATOM 1435 O O . SER B 1 45 ? -7.152 30.328 -8.297 1 55.16 45 SER B O 1
ATOM 1437 N N . TYR B 1 46 ? -8.766 30.234 -6.883 1 51.62 46 TYR B N 1
ATOM 1438 C CA . TYR B 1 46 ? -9.383 30.188 -8.203 1 51.62 46 TYR B CA 1
ATOM 1439 C C . TYR B 1 46 ? -9.422 31.578 -8.844 1 51.62 46 TYR B C 1
ATOM 1441 O O . TYR B 1 46 ? -8.68 31.844 -9.781 1 51.62 46 TYR B O 1
ATOM 1449 N N . PHE B 1 47 ? -10.898 32.219 -8.992 1 48.47 47 PHE B N 1
ATOM 1450 C CA . PHE B 1 47 ? -11.375 33.219 -9.969 1 48.47 47 PHE B CA 1
ATOM 1451 C C . PHE B 1 47 ? -11 34.625 -9.539 1 48.47 47 PHE B C 1
ATOM 1453 O O . PHE B 1 47 ? -11.203 35 -8.383 1 48.47 47 PHE B O 1
ATOM 1460 N N . GLU B 1 48 ? -10.172 35.344 -10.352 1 50.97 48 GLU B N 1
ATOM 1461 C CA . GLU B 1 48 ? -9.828 36.75 -10.453 1 50.97 48 GLU B CA 1
ATOM 1462 C C . GLU B 1 48 ? -10.977 37.656 -9.969 1 50.97 48 GLU B C 1
ATOM 1464 O O . GLU B 1 48 ? -10.742 38.719 -9.422 1 50.97 48 GLU B O 1
ATOM 1469 N N . GLY B 1 49 ? -12.211 37.25 -10.461 1 52.06 49 GLY B N 1
ATOM 1470 C CA . GLY B 1 49 ? -13.289 38.219 -10.438 1 52.06 49 GLY B CA 1
ATOM 1471 C C . GLY B 1 49 ? -14.016 38.281 -9.102 1 52.06 49 GLY B C 1
ATOM 1472 O O . GLY B 1 49 ? -15.117 38.812 -9.008 1 52.06 49 GLY B O 1
ATOM 1473 N N . GLY B 1 50 ? -13.531 37.406 -8.203 1 54.53 50 GLY B N 1
ATOM 1474 C CA . GLY B 1 50 ? -14.375 37.469 -7.016 1 54.53 50 GLY B CA 1
ATOM 1475 C C . GLY B 1 50 ? -14.109 38.688 -6.148 1 54.53 50 GLY B C 1
ATOM 1476 O O . GLY B 1 50 ? -13.141 39.406 -6.371 1 54.53 50 GLY B O 1
ATOM 1477 N N . LEU B 1 51 ? -15.109 39.188 -5.547 1 57.12 51 LEU B N 1
ATOM 1478 C CA . LEU B 1 51 ? -15.023 40.344 -4.648 1 57.12 51 LEU B CA 1
ATOM 1479 C C . LEU B 1 51 ? -13.812 40.219 -3.725 1 57.12 51 LEU B C 1
ATOM 1481 O O . LEU B 1 51 ? -13.422 39.094 -3.355 1 57.12 51 LEU B O 1
ATOM 1485 N N . PRO B 1 52 ? -13.031 41.219 -3.711 1 59.78 52 PRO B N 1
ATOM 1486 C CA . PRO B 1 52 ? -11.906 41.281 -2.775 1 59.78 52 PRO B CA 1
ATOM 1487 C C . PRO B 1 52 ? -12.281 40.781 -1.378 1 59.78 52 PRO B C 1
ATOM 1489 O O . PRO B 1 52 ? -13.266 41.25 -0.8 1 59.78 52 PRO B O 1
ATOM 1492 N N . VAL B 1 53 ? -11.969 39.469 -1.145 1 67.38 53 VAL B N 1
ATOM 1493 C CA . VAL B 1 53 ? -12.188 39.031 0.226 1 67.38 53 VAL B CA 1
ATOM 1494 C C . VAL B 1 53 ? -11.305 39.844 1.18 1 67.38 53 VAL B C 1
ATOM 1496 O O . VAL B 1 53 ? -10.148 40.125 0.864 1 67.38 53 VAL B O 1
ATOM 1499 N N . ASP B 1 54 ? -11.961 40.469 2.139 1 79.31 54 ASP B N 1
ATOM 1500 C CA . ASP B 1 54 ? -11.312 41.219 3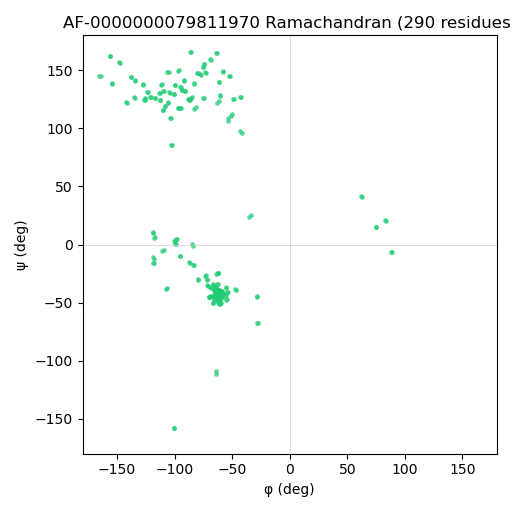.219 1 79.31 54 ASP B CA 1
ATOM 1501 C C . ASP B 1 54 ? -10.203 40.375 3.861 1 79.31 54 ASP B C 1
ATOM 1503 O O . ASP B 1 54 ? -10.375 39.188 4.082 1 79.31 54 ASP B O 1
ATOM 1507 N N . ALA B 1 55 ? -9.016 40.875 3.93 1 83.12 55 ALA B N 1
ATOM 1508 C CA . ALA B 1 55 ? -7.84 40.219 4.512 1 83.12 55 ALA B CA 1
ATOM 1509 C C . ALA B 1 55 ? -8.164 39.625 5.875 1 83.12 55 ALA B C 1
ATOM 1511 O O . ALA B 1 55 ? -7.66 38.562 6.227 1 83.12 55 ALA B O 1
ATOM 1512 N N . ALA B 1 56 ? -8.961 40.344 6.629 1 85.81 56 ALA B N 1
ATOM 1513 C CA . ALA B 1 56 ? -9.336 39.844 7.945 1 85.81 56 ALA B CA 1
ATOM 1514 C C . ALA B 1 56 ? -10.18 38.594 7.824 1 85.81 56 ALA B C 1
ATOM 1516 O O . ALA B 1 56 ? -10.047 37.656 8.633 1 85.81 56 ALA B O 1
ATOM 1517 N N . ASP B 1 57 ? -11 38.469 6.891 1 86.88 57 ASP B N 1
ATOM 1518 C CA . ASP B 1 57 ? -11.836 37.281 6.652 1 86.88 57 ASP B CA 1
ATOM 1519 C C . ASP B 1 57 ? -10.992 36.094 6.191 1 86.88 57 ASP B C 1
ATOM 1521 O O . ASP B 1 57 ? -11.234 34.969 6.613 1 86.88 57 ASP B O 1
ATOM 1525 N N . ILE B 1 58 ? -10.031 36.438 5.434 1 86.75 58 ILE B N 1
ATOM 1526 C CA . ILE B 1 58 ? -9.141 35.375 4.953 1 86.75 58 ILE B CA 1
ATOM 1527 C C . ILE B 1 58 ? -8.383 34.781 6.133 1 86.75 58 ILE B C 1
ATOM 1529 O O . ILE B 1 58 ? -8.32 33.562 6.273 1 86.75 58 ILE B O 1
ATOM 1533 N N . LYS B 1 59 ? -7.848 35.562 6.922 1 89.19 59 LYS B N 1
ATOM 1534 C CA . LYS B 1 59 ? -7.098 35.094 8.086 1 89.19 59 LYS B CA 1
ATOM 1535 C C . LYS B 1 59 ? -7.977 34.25 9.008 1 89.19 59 LYS B C 1
ATOM 1537 O O . LYS B 1 59 ? -7.523 33.25 9.555 1 89.19 59 LYS B O 1
ATOM 1542 N N . ARG B 1 60 ? -9.148 34.75 9.195 1 91.88 60 ARG B N 1
ATOM 1543 C CA . ARG B 1 60 ? -10.086 34.031 10.047 1 91.88 60 ARG B CA 1
ATOM 1544 C C . ARG B 1 60 ? -10.398 32.656 9.484 1 91.88 60 ARG B C 1
ATOM 1546 O O . ARG B 1 60 ? -10.375 31.641 10.211 1 91.88 60 ARG B O 1
ATOM 1553 N N . ILE B 1 61 ? -10.648 32.562 8.258 1 91.5 61 ILE B N 1
ATOM 1554 C CA . ILE B 1 61 ? -10.992 31.312 7.602 1 91.5 61 ILE B CA 1
ATOM 1555 C C . ILE B 1 61 ? -9.797 30.375 7.641 1 91.5 61 ILE B C 1
ATOM 1557 O O . ILE B 1 61 ? -9.945 29.188 7.984 1 91.5 61 ILE B O 1
ATOM 1561 N N . GLU B 1 62 ? -8.68 30.875 7.359 1 91.31 62 GLU B N 1
ATOM 1562 C CA . GLU B 1 62 ? -7.465 30.062 7.391 1 91.31 62 GLU B CA 1
ATOM 1563 C C . GLU B 1 62 ? -7.207 29.516 8.789 1 91.31 62 GLU B C 1
ATOM 1565 O O . GLU B 1 62 ? -6.801 28.359 8.938 1 91.31 62 GLU B O 1
ATOM 1570 N N . LYS B 1 63 ? -7.391 30.359 9.727 1 93.25 63 LYS B N 1
ATOM 1571 C CA . LYS B 1 63 ? -7.207 29.922 11.109 1 93.25 63 LYS B CA 1
ATOM 1572 C C . LYS B 1 63 ? -8.195 28.828 11.469 1 93.25 63 LYS B C 1
ATOM 1574 O O . LYS B 1 63 ? -7.836 27.844 12.125 1 93.25 63 LYS B O 1
ATOM 1579 N N . GLN B 1 64 ? -9.391 29 11.062 1 95.31 64 GLN B N 1
ATOM 1580 C CA . GLN B 1 64 ? -10.414 27.984 11.328 1 95.31 64 GLN B CA 1
ATOM 1581 C C . GLN B 1 64 ? -10.031 26.641 10.703 1 95.31 64 GLN B C 1
ATOM 1583 O O . GLN B 1 64 ? -10.18 25.594 11.336 1 95.31 64 GLN B O 1
ATOM 1588 N N . TRP B 1 65 ? -9.57 26.688 9.5 1 94.69 65 TRP B N 1
ATOM 1589 C CA . TRP B 1 65 ? -9.148 25.484 8.82 1 94.69 65 TRP B CA 1
ATOM 1590 C C . TRP B 1 65 ? -7.961 24.828 9.531 1 94.69 65 TRP B C 1
ATOM 1592 O O . TRP B 1 65 ? -7.93 23.625 9.727 1 94.69 65 TRP B O 1
ATOM 1602 N N . ALA B 1 66 ? -7.035 25.656 9.898 1 96.31 66 ALA B N 1
ATOM 1603 C CA . ALA B 1 66 ? -5.852 25.156 10.594 1 96.31 66 ALA B CA 1
ATOM 1604 C C . ALA B 1 66 ? -6.227 24.531 11.938 1 96.31 66 ALA B C 1
ATOM 1606 O O . ALA B 1 66 ? -5.703 23.484 12.312 1 96.31 66 ALA B O 1
ATOM 1607 N N . ASP B 1 67 ? -7.102 25.203 12.633 1 97.81 67 ASP B N 1
ATOM 1608 C CA . ASP B 1 67 ? -7.539 24.688 13.93 1 97.81 67 ASP B CA 1
ATOM 1609 C C . ASP B 1 67 ? -8.258 23.344 13.773 1 97.81 67 ASP B C 1
ATOM 1611 O O . ASP B 1 67 ? -8.016 22.422 14.555 1 97.81 67 ASP B O 1
ATOM 1615 N N . ALA B 1 68 ? -9.125 23.281 12.836 1 97.88 68 ALA B N 1
ATOM 1616 C CA . ALA B 1 68 ? -9.836 22.031 12.578 1 97.88 68 ALA B CA 1
ATOM 1617 C C . ALA B 1 68 ? -8.859 20.922 12.195 1 97.88 68 ALA B C 1
ATOM 1619 O O . ALA B 1 68 ? -9.023 19.781 12.625 1 97.88 68 ALA B O 1
ATOM 1620 N N . ALA B 1 69 ? -7.867 21.25 11.414 1 98.44 69 ALA B N 1
ATOM 1621 C CA . ALA B 1 69 ? -6.848 20.281 11.023 1 98.44 69 ALA B CA 1
ATOM 1622 C C . ALA B 1 69 ? -6.035 19.812 12.227 1 98.44 69 ALA B C 1
ATOM 1624 O O . ALA B 1 69 ? -5.758 18.625 12.375 1 98.44 69 ALA B O 1
ATOM 1625 N N . GLN B 1 70 ? -5.715 20.766 13.055 1 98.75 70 GLN B N 1
ATOM 1626 C CA . GLN B 1 70 ? -4.953 20.422 14.25 1 98.75 70 GLN B CA 1
ATOM 1627 C C . GLN B 1 70 ? -5.746 19.484 15.156 1 98.75 70 GLN B C 1
ATOM 1629 O O . GLN B 1 70 ? -5.191 18.547 15.734 1 98.75 70 GLN B O 1
ATOM 1634 N N . GLU B 1 71 ? -6.98 19.734 15.25 1 98.75 71 GLU B N 1
ATOM 1635 C CA . GLU B 1 71 ? -7.832 18.875 16.047 1 98.75 71 GLU B CA 1
ATOM 1636 C C . GLU B 1 71 ? -7.801 17.438 15.531 1 98.75 71 GLU B C 1
ATOM 1638 O O . GLU B 1 71 ? -7.77 16.484 16.312 1 98.75 71 GLU B O 1
ATOM 1643 N N . LEU B 1 72 ? -7.859 17.297 14.281 1 98.44 72 LEU B N 1
ATOM 1644 C CA . LEU B 1 72 ? -7.855 15.977 13.656 1 98.44 72 LEU B CA 1
ATOM 1645 C C . LEU B 1 72 ? -6.578 15.219 14 1 98.44 72 LEU B C 1
ATOM 1647 O O . LEU B 1 72 ? -6.629 14.062 14.43 1 98.44 72 LEU B O 1
ATOM 1651 N N . VAL B 1 73 ? -5.422 15.828 13.805 1 98.88 73 VAL B N 1
ATOM 1652 C CA . VAL B 1 73 ? -4.168 15.117 14.047 1 98.88 73 VAL B CA 1
ATOM 1653 C C . VAL B 1 73 ? -3.955 14.953 15.555 1 98.88 73 VAL B C 1
ATOM 1655 O O . VAL B 1 73 ? -3.318 13.992 15.992 1 98.88 73 VAL B O 1
ATOM 1658 N N . ASP B 1 74 ? -4.508 15.828 16.375 1 98.94 74 ASP B N 1
ATOM 1659 C CA . ASP B 1 74 ? -4.445 15.641 17.812 1 98.94 74 ASP B CA 1
ATOM 1660 C C . ASP B 1 74 ? -5.227 14.398 18.25 1 98.94 74 ASP B C 1
ATOM 1662 O O . ASP B 1 74 ? -4.816 13.695 19.172 1 98.94 74 ASP B O 1
ATOM 1666 N N . LYS B 1 75 ? -6.344 14.203 17.625 1 98.81 75 LYS B N 1
ATOM 1667 C CA . LYS B 1 75 ? -7.094 12.984 17.906 1 98.81 75 LYS B CA 1
ATOM 1668 C C . LYS B 1 75 ? -6.266 11.742 17.578 1 98.81 75 LYS B C 1
ATOM 1670 O O . LYS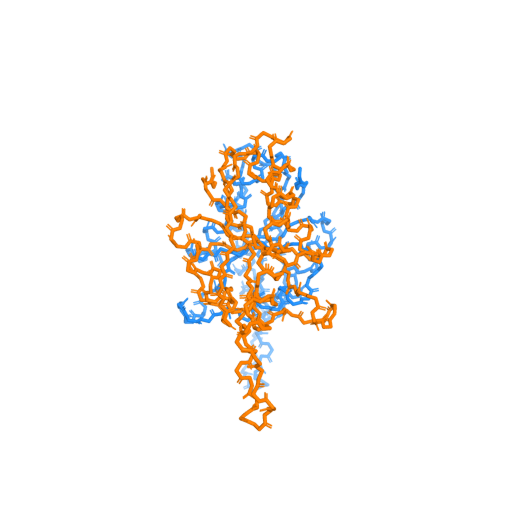 B 1 75 ? -6.301 10.758 18.312 1 98.81 75 LYS B O 1
ATOM 1675 N N . VAL B 1 76 ? -5.523 11.758 16.5 1 98.88 76 VAL B N 1
ATOM 1676 C CA . VAL B 1 76 ? -4.633 10.664 16.141 1 98.88 76 VAL B CA 1
ATOM 1677 C C . VAL B 1 76 ? -3.568 10.484 17.234 1 98.88 76 VAL B C 1
ATOM 1679 O O . VAL B 1 76 ? -3.24 9.359 17.609 1 98.88 76 VAL B O 1
ATOM 1682 N N . LYS B 1 77 ? -3.059 11.602 17.688 1 98.94 77 LYS B N 1
ATOM 1683 C CA . LYS B 1 77 ? -2.039 11.555 18.719 1 98.94 77 LYS B CA 1
ATOM 1684 C C . LYS B 1 77 ? -2.586 10.922 20 1 98.94 77 LYS B C 1
ATOM 1686 O O . LYS B 1 77 ? -1.921 10.086 20.625 1 98.94 77 LYS B O 1
ATOM 1691 N N . VAL B 1 78 ? -3.736 11.297 20.375 1 98.88 78 VAL B N 1
ATOM 1692 C CA . VAL B 1 78 ? -4.355 10.734 21.562 1 98.88 78 VAL B CA 1
ATOM 1693 C C . VAL B 1 78 ? -4.551 9.234 21.375 1 98.88 78 VAL B C 1
ATOM 1695 O O . VAL B 1 78 ? -4.195 8.438 22.25 1 98.88 78 VAL B O 1
ATOM 1698 N N . GLN B 1 79 ? -5.152 8.875 20.266 1 98.75 79 GLN B N 1
ATOM 1699 C CA . GLN B 1 79 ? -5.348 7.457 19.969 1 98.75 79 GLN B CA 1
ATOM 1700 C C . GLN B 1 79 ? -4.027 6.695 20.016 1 98.75 79 GLN B C 1
ATOM 1702 O O . GLN B 1 79 ? -3.955 5.613 20.594 1 98.75 79 GLN B O 1
ATOM 1707 N N . GLY B 1 80 ? -3.01 7.281 19.359 1 98.75 80 GLY B N 1
ATOM 1708 C CA . GLY B 1 80 ? -1.698 6.652 19.344 1 98.75 80 GLY B CA 1
ATOM 1709 C C . GLY B 1 80 ? -1.097 6.52 20.734 1 98.75 80 GLY B C 1
ATOM 1710 O O . GLY B 1 80 ? -0.555 5.469 21.078 1 98.75 80 GLY B O 1
ATOM 1711 N N . THR B 1 81 ? -1.203 7.57 21.5 1 97.94 81 THR B N 1
ATOM 1712 C CA . THR B 1 81 ? -0.683 7.551 22.859 1 97.94 81 THR B CA 1
ATOM 1713 C C . THR B 1 81 ? -1.349 6.449 23.672 1 97.94 81 THR B C 1
ATOM 1715 O O . THR B 1 81 ? -0.68 5.738 24.438 1 97.94 81 THR B O 1
ATOM 1718 N N . ASP B 1 82 ? -2.602 6.27 23.484 1 97.69 82 ASP B N 1
ATOM 1719 C CA . ASP B 1 82 ? -3.355 5.227 24.172 1 97.69 82 ASP B CA 1
ATOM 1720 C C . ASP B 1 82 ? -2.861 3.838 23.781 1 97.69 82 ASP B C 1
ATOM 1722 O O . ASP B 1 82 ? -2.988 2.883 24.547 1 97.69 82 ASP B O 1
ATOM 1726 N N . GLU B 1 83 ? -2.295 3.793 22.625 1 96.62 83 GLU B N 1
ATOM 1727 C CA . GLU B 1 83 ? -1.813 2.516 22.109 1 96.62 83 GLU B CA 1
ATOM 1728 C C . GLU B 1 83 ? -0.306 2.375 22.312 1 96.62 83 GLU B C 1
ATOM 1730 O O . GLU B 1 83 ? 0.305 1.436 21.797 1 96.62 83 GLU B O 1
ATOM 1735 N N . GLY B 1 84 ? 0.263 3.369 22.953 1 97.94 84 GLY B N 1
ATOM 1736 C CA . GLY B 1 84 ? 1.686 3.312 23.25 1 97.94 84 GLY B CA 1
ATOM 1737 C C . GLY B 1 84 ? 2.555 3.764 22.094 1 97.94 84 GLY B C 1
ATOM 1738 O O . GLY B 1 84 ? 3.732 3.406 22.016 1 97.94 84 GLY B O 1
ATOM 1739 N N . VAL B 1 85 ? 2.031 4.488 21.188 1 98.75 85 VAL B N 1
ATOM 1740 C CA . VAL B 1 85 ? 2.752 4.961 20.016 1 98.75 85 VAL B CA 1
ATOM 1741 C C . VAL B 1 85 ? 3.104 6.438 20.172 1 98.75 85 VAL B C 1
ATOM 1743 O O . VAL B 1 85 ? 2.26 7.242 20.578 1 98.75 85 VAL B O 1
ATOM 1746 N N . THR B 1 86 ? 4.352 6.793 19.938 1 98.88 86 THR B N 1
ATOM 1747 C CA . THR B 1 86 ? 4.742 8.195 19.875 1 98.88 86 THR B CA 1
ATOM 1748 C C . THR B 1 86 ? 4.266 8.836 18.578 1 98.88 86 THR B C 1
ATOM 1750 O O . THR B 1 86 ? 4.582 8.352 17.484 1 98.88 86 THR B O 1
ATOM 1753 N N . VAL B 1 87 ? 3.537 9.938 18.734 1 98.94 87 VAL B N 1
ATOM 1754 C CA . VAL B 1 87 ? 2.961 10.57 17.547 1 98.94 87 VAL B CA 1
ATOM 1755 C C . VAL B 1 87 ? 3.357 12.047 17.5 1 98.94 87 VAL B C 1
ATOM 1757 O O . VAL B 1 87 ? 3.154 12.773 18.469 1 98.94 87 VAL B O 1
ATOM 1760 N N . LYS B 1 88 ? 3.943 12.438 16.438 1 98.94 88 LYS B N 1
ATOM 1761 C CA . LYS B 1 88 ? 4.102 13.844 16.078 1 98.94 88 LYS B CA 1
ATOM 1762 C C . LYS B 1 88 ? 2.969 14.305 15.164 1 98.94 88 LYS B C 1
ATOM 1764 O O . LYS B 1 88 ? 2.619 13.625 14.203 1 98.94 88 LYS B O 1
ATOM 1769 N N . THR B 1 89 ? 2.402 15.43 15.484 1 98.94 89 THR B N 1
ATOM 1770 C CA . THR B 1 89 ? 1.325 15.969 14.664 1 98.94 89 THR B CA 1
ATOM 1771 C C . THR B 1 89 ? 1.852 17.047 13.727 1 98.94 89 THR B C 1
ATOM 1773 O O . THR B 1 89 ? 2.713 17.844 14.109 1 98.94 89 THR B O 1
ATOM 1776 N N . VAL B 1 90 ? 1.425 17.031 12.492 1 98.94 90 VAL B N 1
ATOM 1777 C CA . VAL B 1 90 ? 1.83 18.016 11.492 1 98.94 90 VAL B CA 1
ATOM 1778 C C . VAL B 1 90 ? 0.608 18.484 10.711 1 98.94 90 VAL B C 1
ATOM 1780 O O . VAL B 1 90 ? -0.183 17.672 10.227 1 98.94 90 VAL B O 1
ATOM 1783 N N . VAL B 1 91 ? 0.415 19.75 10.656 1 98.75 91 VAL B N 1
ATOM 1784 C CA . VAL B 1 91 ? -0.512 20.391 9.727 1 98.75 91 VAL B CA 1
ATOM 1785 C C . VAL B 1 91 ? 0.269 21.141 8.648 1 98.75 91 VAL B C 1
ATOM 1787 O O . VAL B 1 91 ? 1.057 22.047 8.961 1 98.75 91 VAL B O 1
ATOM 1790 N N . ALA B 1 92 ? 0.081 20.766 7.426 1 98.06 92 ALA B N 1
ATOM 1791 C CA . ALA B 1 92 ? 0.768 21.422 6.316 1 98.06 92 ALA B CA 1
ATOM 1792 C C . ALA B 1 92 ? -0.212 22.203 5.453 1 98.06 92 ALA B C 1
ATOM 1794 O O . ALA B 1 92 ? -1.328 21.75 5.195 1 98.06 92 ALA B O 1
ATOM 1795 N N . LYS B 1 93 ? 0.188 23.391 5.066 1 95.44 93 LYS B N 1
ATOM 1796 C CA . LYS B 1 93 ? -0.591 24.188 4.133 1 95.44 93 LYS B CA 1
ATOM 1797 C C . LYS B 1 93 ? -0.079 24.031 2.705 1 95.44 93 LYS B C 1
ATOM 1799 O O . LYS B 1 93 ? 1.1 24.266 2.432 1 95.44 93 LYS B O 1
ATOM 1804 N N . SER B 1 94 ? -0.942 23.5 1.864 1 95.62 94 SER B N 1
ATOM 1805 C CA . SER B 1 94 ? -0.541 23.297 0.477 1 95.62 94 SER B CA 1
ATOM 1806 C C . SER B 1 94 ? -1.751 23.047 -0.416 1 95.62 94 SER B C 1
ATOM 1808 O O . SER B 1 94 ? -2.689 22.344 -0.02 1 95.62 94 SER B O 1
ATOM 1810 N N . ASP B 1 95 ? -1.671 23.547 -1.67 1 94 95 ASP B N 1
ATOM 1811 C CA . ASP B 1 95 ? -2.674 23.203 -2.678 1 94 95 ASP B CA 1
ATOM 1812 C C . ASP B 1 95 ? -2.312 21.922 -3.408 1 94 95 ASP B C 1
ATOM 1814 O O . ASP B 1 95 ? -3.139 21.359 -4.129 1 94 95 ASP B O 1
ATOM 1818 N N . LEU B 1 96 ? -1.127 21.5 -3.281 1 96.06 96 LEU B N 1
ATOM 1819 C CA . LEU B 1 96 ? -0.646 20.234 -3.834 1 96.06 96 LEU B CA 1
ATOM 1820 C C . LEU B 1 96 ? -0.537 19.172 -2.746 1 96.06 96 LEU B C 1
ATOM 1822 O O . LEU B 1 96 ? 0.553 18.922 -2.229 1 96.06 96 LEU B O 1
ATOM 1826 N N . ILE B 1 97 ? -1.628 18.531 -2.523 1 95.88 97 ILE B N 1
ATOM 1827 C CA . ILE B 1 97 ? -1.794 17.672 -1.357 1 95.88 97 ILE B CA 1
ATOM 1828 C C . ILE B 1 97 ? -0.79 16.516 -1.417 1 95.88 97 ILE B C 1
ATOM 1830 O O . ILE B 1 97 ? -0.046 16.281 -0.461 1 95.88 97 ILE B O 1
ATOM 1834 N N . ALA B 1 98 ? -0.715 15.852 -2.537 1 97.62 98 ALA B N 1
ATOM 1835 C CA . ALA B 1 98 ? 0.16 14.688 -2.674 1 97.62 98 ALA B CA 1
ATOM 1836 C C . ALA B 1 98 ? 1.624 15.078 -2.504 1 97.62 98 ALA B C 1
ATOM 1838 O O . ALA B 1 98 ? 2.387 14.383 -1.832 1 97.62 98 ALA B O 1
ATOM 1839 N N . GLU B 1 99 ? 2.006 16.203 -3.072 1 98.25 99 GLU B N 1
ATOM 1840 C CA . GLU B 1 99 ? 3.379 16.672 -2.943 1 98.25 99 GLU B CA 1
ATOM 1841 C C . GLU B 1 99 ? 3.717 17 -1.489 1 98.25 99 GLU B C 1
ATOM 1843 O O . GLU B 1 99 ? 4.832 16.734 -1.034 1 98.25 99 GLU B O 1
ATOM 1848 N N . ALA B 1 100 ? 2.752 17.531 -0.827 1 98.62 100 ALA B N 1
ATOM 1849 C CA . ALA B 1 100 ? 2.951 17.844 0.585 1 98.62 100 ALA B CA 1
ATOM 1850 C C . ALA B 1 100 ? 3.133 16.562 1.409 1 98.62 100 ALA B C 1
ATOM 1852 O O . ALA B 1 100 ? 3.941 16.531 2.338 1 98.62 100 ALA B O 1
ATOM 1853 N N . VAL B 1 101 ? 2.383 15.531 1.099 1 98.81 101 VAL B N 1
ATOM 1854 C CA . VAL B 1 101 ? 2.51 14.25 1.781 1 98.81 101 VAL B CA 1
ATOM 1855 C C . VAL B 1 101 ? 3.914 13.688 1.569 1 98.81 101 VAL B C 1
ATOM 1857 O O . VAL B 1 101 ? 4.582 13.297 2.527 1 98.81 101 VAL B O 1
ATOM 1860 N N . ILE B 1 102 ? 4.34 13.695 0.354 1 98.75 102 ILE B N 1
ATOM 1861 C CA . ILE B 1 102 ? 5.656 13.156 0.009 1 98.75 102 ILE B CA 1
ATOM 1862 C C . ILE B 1 102 ? 6.742 13.992 0.685 1 98.75 102 ILE B C 1
ATOM 1864 O O . ILE B 1 102 ? 7.688 13.445 1.258 1 98.75 102 ILE B O 1
ATOM 1868 N N . ALA B 1 103 ? 6.598 15.305 0.65 1 98.81 103 ALA B N 1
ATOM 1869 C CA . ALA B 1 103 ? 7.574 16.203 1.256 1 98.81 103 ALA B CA 1
ATOM 1870 C C . ALA B 1 103 ? 7.648 16 2.766 1 98.81 103 ALA B C 1
ATOM 1872 O O . ALA B 1 103 ? 8.742 15.992 3.342 1 98.81 103 ALA B O 1
ATOM 1873 N N . ALA B 1 104 ? 6.496 15.836 3.387 1 98.88 104 ALA B N 1
ATOM 1874 C CA . ALA B 1 104 ? 6.465 15.602 4.828 1 98.88 104 ALA B CA 1
ATOM 1875 C C . ALA B 1 104 ? 7.141 14.281 5.184 1 98.88 104 ALA B C 1
ATOM 1877 O O . ALA B 1 104 ? 7.891 14.203 6.156 1 98.88 104 ALA B O 1
ATOM 1878 N N . ALA B 1 105 ? 6.848 13.258 4.406 1 98.88 105 ALA B N 1
ATOM 1879 C CA . ALA B 1 105 ? 7.477 11.961 4.652 1 98.88 105 ALA B CA 1
ATOM 1880 C C . ALA B 1 105 ? 8.992 12.062 4.57 1 98.88 105 ALA B C 1
ATOM 1882 O O . ALA B 1 105 ? 9.711 11.5 5.406 1 98.88 105 ALA B O 1
ATOM 1883 N N . LYS B 1 106 ? 9.453 12.781 3.578 1 98.69 106 LYS B N 1
ATOM 1884 C CA . LYS B 1 106 ? 10.891 12.969 3.412 1 98.69 106 LYS B CA 1
ATOM 1885 C C . LYS B 1 106 ? 11.469 13.797 4.555 1 98.69 106 LYS B C 1
ATOM 1887 O O . LYS B 1 106 ? 12.477 13.414 5.16 1 98.69 106 LYS B O 1
ATOM 1892 N N . LYS B 1 107 ? 10.844 14.906 4.809 1 98.75 107 LYS B N 1
ATOM 1893 C CA . LYS B 1 107 ? 11.297 15.836 5.84 1 98.75 107 LYS B CA 1
ATOM 1894 C C . LYS B 1 107 ? 11.445 15.125 7.184 1 98.75 107 LYS B C 1
ATOM 1896 O O . LYS B 1 107 ? 12.406 15.375 7.918 1 98.75 107 LYS B O 1
ATOM 1901 N N . HIS B 1 108 ? 10.516 14.281 7.465 1 98.81 108 HIS B N 1
ATOM 1902 C CA . HIS B 1 108 ? 10.492 13.648 8.781 1 98.81 108 HIS B CA 1
ATOM 1903 C C . HIS B 1 108 ? 11.109 12.258 8.727 1 98.81 108 HIS B C 1
ATOM 1905 O O . HIS B 1 108 ? 10.984 11.484 9.68 1 98.81 108 HIS B O 1
ATOM 1911 N N . LYS B 1 109 ? 11.672 11.867 7.527 1 98.69 109 LYS B N 1
ATOM 1912 C CA . LYS B 1 109 ? 12.422 10.633 7.344 1 98.69 109 LYS B CA 1
ATOM 1913 C C . LYS B 1 109 ? 11.547 9.406 7.617 1 98.69 109 LYS B C 1
ATOM 1915 O O . LYS B 1 109 ? 11.969 8.477 8.312 1 98.69 109 LYS B O 1
ATOM 1920 N N . CYS B 1 110 ? 10.375 9.477 7.148 1 98.81 110 CYS B N 1
ATOM 1921 C CA . CYS B 1 110 ? 9.477 8.336 7.254 1 98.81 110 CYS B CA 1
ATOM 1922 C C . CYS B 1 110 ? 9.875 7.23 6.281 1 98.81 110 CYS B C 1
ATOM 1924 O O . CYS B 1 110 ? 10.367 7.508 5.188 1 98.81 110 CYS B O 1
ATOM 1926 N N . ASP B 1 111 ? 9.602 6 6.738 1 98.62 111 ASP B N 1
ATOM 1927 C CA . ASP B 1 111 ? 9.961 4.875 5.883 1 98.62 111 ASP B CA 1
ATOM 1928 C C . ASP B 1 111 ? 8.734 4.066 5.488 1 98.62 111 ASP B C 1
ATOM 1930 O O . ASP B 1 111 ? 8.852 3.004 4.875 1 98.62 111 ASP B O 1
AT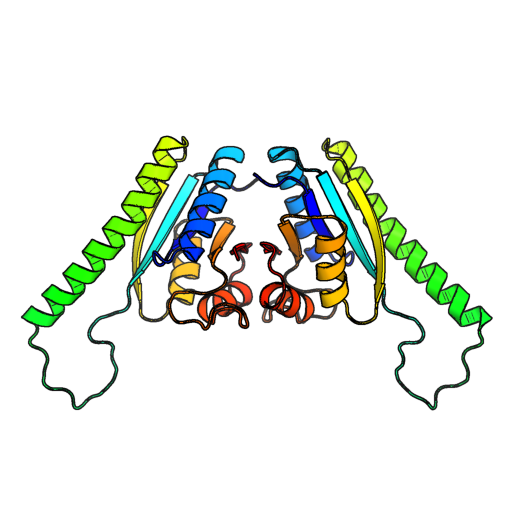OM 1934 N N . LEU B 1 112 ? 7.594 4.602 5.777 1 98.69 112 LEU B N 1
ATOM 1935 C CA . LEU B 1 112 ? 6.297 4.121 5.312 1 98.69 112 LEU B CA 1
ATOM 1936 C C . LEU B 1 112 ? 5.277 5.254 5.285 1 98.69 112 LEU B C 1
ATOM 1938 O O . LEU B 1 112 ? 5.219 6.066 6.211 1 98.69 112 LEU B O 1
ATOM 1942 N N . ILE B 1 113 ? 4.492 5.285 4.254 1 98.94 113 ILE B N 1
ATOM 1943 C CA . ILE B 1 113 ? 3.312 6.141 4.195 1 98.94 113 ILE B CA 1
ATOM 1944 C C . ILE B 1 113 ? 2.049 5.285 4.27 1 98.94 113 ILE B C 1
ATOM 1946 O O . ILE B 1 113 ? 1.93 4.285 3.562 1 98.94 113 ILE B O 1
ATOM 1950 N N . VAL B 1 114 ? 1.137 5.652 5.102 1 98.94 114 VAL B N 1
ATOM 1951 C CA . VAL B 1 114 ? -0.171 5.02 5.234 1 98.94 114 VAL B CA 1
ATOM 1952 C C . VAL B 1 114 ? -1.269 6.023 4.887 1 98.94 114 VAL B C 1
ATOM 1954 O O . VAL B 1 114 ? -1.321 7.117 5.453 1 98.94 114 VAL B O 1
ATOM 1957 N N . MET B 1 115 ? -2.137 5.641 3.949 1 98.62 115 MET B N 1
ATOM 1958 C CA . MET B 1 115 ? -3.188 6.574 3.547 1 98.62 115 MET B CA 1
ATOM 1959 C C . MET B 1 115 ? -4.379 5.828 2.959 1 98.62 115 MET B C 1
ATOM 1961 O O . MET B 1 115 ? -4.273 4.648 2.617 1 98.62 115 MET B O 1
ATOM 1965 N N . ALA B 1 116 ? -5.477 6.512 2.92 1 97.31 116 ALA B N 1
ATOM 1966 C CA . ALA B 1 116 ? -6.688 5.969 2.307 1 97.31 116 ALA B CA 1
ATOM 1967 C C . ALA B 1 116 ? -6.582 5.977 0.785 1 97.31 116 ALA B C 1
ATOM 1969 O O . ALA B 1 116 ? -5.879 6.809 0.208 1 97.31 116 ALA B O 1
ATOM 1970 N N . SER B 1 117 ? -7.316 5.105 0.164 1 95.81 117 SER B N 1
ATOM 1971 C CA . SER B 1 117 ? -7.32 4.988 -1.29 1 95.81 117 SER B CA 1
ATOM 1972 C C . SER B 1 117 ? -8.031 6.172 -1.939 1 95.81 117 SER B C 1
ATOM 1974 O O . SER B 1 117 ? -7.762 6.5 -3.098 1 95.81 117 SER B O 1
ATOM 1976 N N . HIS B 1 118 ? -8.977 6.711 -1.247 1 93.19 118 HIS B N 1
ATOM 1977 C CA . HIS B 1 118 ? -9.703 7.883 -1.721 1 93.19 118 HIS B CA 1
ATOM 1978 C C . HIS B 1 118 ? -10.156 8.758 -0.556 1 93.19 118 HIS B C 1
ATOM 1980 O O . HIS B 1 118 ? -10.156 8.312 0.595 1 93.19 118 HIS B O 1
ATOM 1986 N N . GLY B 1 119 ? -10.367 10.016 -0.926 1 87.75 119 GLY B N 1
ATOM 1987 C CA . GLY B 1 119 ? -10.766 10.984 0.084 1 87.75 119 GLY B CA 1
ATOM 1988 C C . GLY B 1 119 ? -12.25 11.273 0.085 1 87.75 119 GLY B C 1
ATOM 1989 O O . GLY B 1 119 ? -13.047 10.453 -0.36 1 87.75 119 GLY B O 1
ATOM 1990 N N . ARG B 1 120 ? -12.531 12.383 0.604 1 78.44 120 ARG B N 1
ATOM 1991 C CA . ARG B 1 120 ? -13.914 12.812 0.817 1 78.44 120 ARG B CA 1
ATOM 1992 C C . ARG B 1 120 ? -14.633 13.023 -0.511 1 78.44 120 ARG B C 1
ATOM 1994 O O . ARG B 1 120 ? -15.844 12.82 -0.607 1 78.44 120 ARG B O 1
ATOM 2001 N N . LYS B 1 121 ? -13.93 13.547 -1.52 1 70.69 121 LYS B N 1
ATOM 2002 C CA . LYS B 1 121 ? -14.578 13.977 -2.754 1 70.69 121 LYS B CA 1
ATOM 2003 C C . LYS B 1 121 ? -14.773 12.805 -3.713 1 70.69 121 LYS B C 1
ATOM 2005 O O . LYS B 1 121 ? -15.445 12.938 -4.738 1 70.69 121 LYS B O 1
ATOM 2010 N N . GLY B 1 122 ? -14.094 11.758 -3.508 1 62.31 122 GLY B N 1
ATOM 2011 C CA . GLY B 1 122 ? -14.062 10.719 -4.531 1 62.31 122 GLY B CA 1
ATOM 2012 C C . GLY B 1 122 ? -15.227 9.758 -4.453 1 62.31 122 GLY B C 1
ATOM 2013 O O . GLY B 1 122 ? -15.805 9.562 -3.381 1 62.31 122 GLY B O 1
ATOM 2014 N N . ILE B 1 123 ? -15.758 9.75 -5.68 1 57.94 123 ILE B N 1
ATOM 2015 C CA . ILE B 1 123 ? -16.766 8.703 -5.781 1 57.94 123 ILE B CA 1
ATOM 2016 C C . ILE B 1 123 ? -16.188 7.375 -5.301 1 57.94 123 ILE B C 1
ATOM 2018 O O . ILE B 1 123 ? -15.055 7.023 -5.652 1 57.94 123 ILE B O 1
ATOM 2022 N N . LYS B 1 124 ? -16.703 6.922 -4.121 1 57.84 124 LYS B N 1
ATOM 2023 C CA . LYS B 1 124 ? -16.328 5.871 -3.18 1 57.84 124 LYS B CA 1
ATOM 2024 C C . LYS B 1 124 ? -15.594 4.738 -3.887 1 57.84 124 LYS B C 1
ATOM 2026 O O . LYS B 1 124 ? -14.508 4.34 -3.465 1 57.84 124 LYS B O 1
ATOM 2031 N N . ARG B 1 125 ? -16.203 3.908 -4.801 1 60.38 125 ARG B N 1
ATOM 2032 C CA . ARG B 1 125 ? -15.836 2.502 -4.918 1 60.38 125 ARG B CA 1
ATOM 2033 C C . ARG B 1 125 ? -15.07 2.244 -6.215 1 60.38 125 ARG B C 1
ATOM 2035 O O . ARG B 1 125 ? -14.5 1.168 -6.402 1 60.38 125 ARG B O 1
ATOM 2042 N N . LEU B 1 126 ? -14.953 3.371 -7.086 1 64.5 126 LEU B N 1
ATOM 2043 C CA . LEU B 1 126 ? -14.562 2.756 -8.352 1 64.5 126 LEU B CA 1
ATOM 2044 C C . LEU B 1 126 ? -13.195 3.248 -8.797 1 64.5 126 LEU B C 1
ATOM 2046 O O . LEU B 1 126 ? -12.531 2.6 -9.609 1 64.5 126 LEU B O 1
ATOM 2050 N N . LEU B 1 127 ? -12.75 4.395 -8.023 1 81.75 127 LEU B N 1
ATOM 2051 C CA . LEU B 1 127 ? -11.492 4.895 -8.57 1 81.75 127 LEU B CA 1
ATOM 2052 C C . LEU B 1 127 ? -10.492 5.176 -7.457 1 81.75 127 LEU B C 1
ATOM 2054 O O . LEU B 1 127 ? -10.875 5.402 -6.309 1 81.75 127 LEU B O 1
ATOM 2058 N N . LEU B 1 128 ? -9.195 4.855 -7.742 1 92.38 128 LEU B N 1
ATOM 2059 C CA . LEU B 1 128 ? -8.133 5.328 -6.867 1 92.38 128 LEU B CA 1
ATOM 2060 C C . LEU B 1 128 ? -8.109 6.855 -6.816 1 92.38 128 LEU B C 1
ATOM 2062 O O . LEU B 1 128 ? -8.172 7.516 -7.855 1 92.38 128 LEU B O 1
ATOM 2066 N N . GLY B 1 129 ? -8.117 7.355 -5.648 1 94.31 129 GLY B N 1
ATOM 2067 C CA . GLY B 1 129 ? -8.055 8.805 -5.523 1 94.31 129 GLY B CA 1
ATOM 2068 C C . GLY B 1 129 ? -6.832 9.406 -6.18 1 94.31 129 GLY B C 1
ATOM 2069 O O . GLY B 1 129 ? -5.754 8.812 -6.164 1 94.31 129 GLY B O 1
ATOM 2070 N N . SER B 1 130 ? -6.992 10.648 -6.688 1 93.25 130 SER B N 1
ATOM 2071 C CA . SER B 1 130 ? -5.93 11.312 -7.434 1 93.25 130 SER B CA 1
ATOM 2072 C C . SER B 1 130 ? -4.707 11.555 -6.551 1 93.25 130 SER B C 1
ATOM 2074 O O . SER B 1 130 ? -3.572 11.422 -7.008 1 93.25 130 SER B O 1
ATOM 2076 N N . GLU B 1 131 ? -4.922 11.914 -5.277 1 95.31 131 GLU B N 1
ATOM 2077 C CA . GLU B 1 131 ? -3.799 12.141 -4.375 1 95.31 131 GLU B CA 1
ATOM 2078 C C . GLU B 1 131 ? -3.051 10.844 -4.078 1 95.31 131 GLU B C 1
ATOM 2080 O O . GLU B 1 131 ? -1.819 10.82 -4.086 1 95.31 131 GLU B O 1
ATOM 2085 N N . THR B 1 132 ? -3.801 9.805 -3.818 1 96.75 132 THR B N 1
ATOM 2086 C CA . THR B 1 132 ? -3.184 8.516 -3.555 1 96.75 132 THR B CA 1
ATOM 2087 C C . THR B 1 132 ? -2.414 8.023 -4.777 1 96.75 132 THR B C 1
ATOM 2089 O O . THR B 1 132 ? -1.281 7.551 -4.656 1 96.75 132 THR B O 1
ATOM 2092 N N . GLN B 1 133 ? -2.971 8.18 -5.906 1 94.69 133 GLN B N 1
ATOM 2093 C CA . GLN B 1 133 ? -2.295 7.812 -7.145 1 94.69 133 GLN B CA 1
ATOM 2094 C C . GLN B 1 133 ? -0.985 8.578 -7.305 1 94.69 133 GLN B C 1
ATOM 2096 O O . GLN B 1 133 ? 0.037 8.008 -7.684 1 94.69 133 GLN B O 1
ATOM 2101 N N . HIS B 1 134 ? -1.071 9.82 -7.059 1 95.88 134 HIS B N 1
ATOM 2102 C CA . HIS B 1 134 ? 0.114 10.664 -7.199 1 95.88 134 HIS B CA 1
ATOM 2103 C C . HIS B 1 134 ? 1.204 10.242 -6.219 1 95.88 134 HIS B C 1
ATOM 2105 O O . HIS B 1 134 ? 2.371 10.125 -6.598 1 95.88 134 HIS B O 1
ATOM 2111 N N . VAL B 1 135 ? 0.884 9.953 -4.965 1 97.69 135 VAL B N 1
ATOM 2112 C CA . VAL B 1 135 ? 1.854 9.523 -3.963 1 97.69 135 VAL B CA 1
ATOM 2113 C C . VAL B 1 135 ? 2.48 8.195 -4.383 1 97.69 135 VAL B C 1
ATOM 2115 O O . VAL B 1 135 ? 3.705 8.047 -4.363 1 97.69 135 VAL B O 1
ATOM 2118 N N . LEU B 1 136 ? 1.642 7.293 -4.828 1 97.12 136 LEU B N 1
ATOM 2119 C CA . LEU B 1 136 ? 2.113 5.973 -5.234 1 97.12 136 LEU B CA 1
ATOM 2120 C C . LEU B 1 136 ? 3.068 6.078 -6.418 1 97.12 136 LEU B C 1
ATOM 2122 O O . LEU B 1 136 ? 4.027 5.312 -6.516 1 97.12 136 LEU B O 1
ATOM 2126 N N . THR B 1 137 ? 2.832 7.012 -7.262 1 94.88 137 THR B N 1
ATOM 2127 C CA . THR B 1 137 ? 3.611 7.164 -8.484 1 94.88 137 THR B CA 1
ATOM 2128 C C . THR B 1 137 ? 4.938 7.863 -8.195 1 94.88 137 THR B C 1
ATOM 2130 O O . THR B 1 137 ? 5.953 7.562 -8.82 1 94.88 137 THR B O 1
ATOM 2133 N N . HIS B 1 138 ? 4.957 8.734 -7.184 1 95.62 138 HIS B N 1
ATOM 2134 C CA . HIS B 1 138 ? 6.094 9.648 -7.105 1 95.62 138 HIS B CA 1
ATOM 2135 C C . HIS B 1 138 ? 6.891 9.43 -5.824 1 95.62 138 HIS B C 1
ATOM 2137 O O . HIS B 1 138 ? 8.023 9.898 -5.703 1 95.62 138 HIS B O 1
ATOM 2143 N N . SER B 1 139 ? 6.309 8.766 -4.918 1 96.31 139 SER B N 1
ATOM 2144 C CA . SER B 1 139 ? 7.059 8.523 -3.691 1 96.31 139 SER B CA 1
ATOM 2145 C C . SER B 1 139 ? 8.031 7.359 -3.859 1 96.31 139 SER B C 1
ATOM 2147 O O . SER B 1 139 ? 7.707 6.363 -4.504 1 96.31 139 SER B O 1
ATOM 2149 N N . HIS B 1 140 ? 9.133 7.465 -3.176 1 94 140 HIS B N 1
ATOM 2150 C CA . HIS B 1 140 ? 10.078 6.355 -3.113 1 94 140 HIS B CA 1
ATOM 2151 C C . HIS B 1 140 ? 9.906 5.555 -1.825 1 94 140 HIS B C 1
ATOM 2153 O O . HIS B 1 140 ? 10.633 4.59 -1.586 1 94 140 HIS B O 1
ATOM 2159 N N . ILE B 1 141 ? 9.023 5.941 -1.062 1 97.44 141 ILE B N 1
ATOM 2160 C CA . ILE B 1 141 ? 8.703 5.301 0.209 1 97.44 141 ILE B CA 1
ATOM 2161 C C . ILE B 1 141 ? 7.555 4.316 0.014 1 97.44 141 ILE B C 1
ATOM 2163 O O . ILE B 1 141 ? 6.578 4.621 -0.674 1 97.44 141 ILE B O 1
ATOM 2167 N N . PRO B 1 142 ? 7.648 3.105 0.583 1 98.31 142 PRO B N 1
ATOM 2168 C CA . PRO B 1 142 ? 6.504 2.189 0.534 1 98.31 142 PRO B CA 1
ATOM 2169 C C . PRO B 1 142 ? 5.211 2.834 1.024 1 98.31 142 PRO B C 1
ATOM 2171 O O . PRO B 1 142 ? 5.238 3.672 1.929 1 98.31 142 PRO B O 1
ATOM 2174 N N . VAL B 1 143 ? 4.074 2.443 0.391 1 98.81 143 VAL B N 1
ATOM 2175 C CA . VAL B 1 143 ? 2.779 3.012 0.748 1 98.81 143 VAL B CA 1
ATOM 2176 C C . VAL B 1 143 ? 1.797 1.89 1.08 1 98.81 143 VAL B C 1
ATOM 2178 O O . VAL B 1 143 ? 1.658 0.931 0.317 1 98.81 143 VAL B O 1
ATOM 2181 N N . LEU B 1 144 ? 1.225 1.967 2.227 1 98.75 144 LEU B N 1
ATOM 2182 C CA . LEU B 1 144 ? 0.078 1.143 2.592 1 98.75 144 LEU B CA 1
ATOM 2183 C C . LEU B 1 144 ? -1.229 1.878 2.316 1 98.75 144 LEU B C 1
ATOM 2185 O O . LEU B 1 144 ? -1.496 2.924 2.912 1 98.75 144 LEU B O 1
ATOM 2189 N N . VAL B 1 145 ? -1.976 1.312 1.443 1 98.56 145 VAL B N 1
ATOM 2190 C CA . VAL B 1 145 ? -3.225 1.934 1.013 1 98.56 145 VAL B CA 1
ATOM 2191 C C . VAL B 1 145 ? -4.41 1.189 1.623 1 98.56 145 VAL B C 1
ATOM 2193 O O . VAL B 1 145 ? -4.582 -0.01 1.393 1 98.56 145 VAL B O 1
ATOM 2196 N N . LEU B 1 146 ? -5.195 1.952 2.352 1 97.06 146 LEU B N 1
ATOM 2197 C CA . LEU B 1 146 ? -6.383 1.375 2.979 1 97.06 146 LEU B CA 1
ATOM 2198 C C . LEU B 1 146 ? -7.621 1.618 2.125 1 97.06 146 LEU B C 1
ATOM 2200 O O . LEU B 1 146 ? -7.73 2.65 1.46 1 97.06 146 LEU B O 1
ATOM 2204 N N . ARG B 1 147 ? -8.508 0.604 2.301 1 90.12 147 ARG B N 1
ATOM 2205 C CA . ARG B 1 147 ? -9.734 0.667 1.509 1 90.12 147 ARG B CA 1
ATOM 2206 C C . ARG B 1 147 ? -10.953 0.317 2.357 1 90.12 147 ARG B C 1
ATOM 2208 O O . ARG B 1 147 ? -10.836 -0.402 3.352 1 90.12 147 ARG B O 1
#

Sequence (294 aa):
MYKRILIATDGSPLSQKAVESGLSLAGLTGASVVALKVVPRYPRSYFEGGLPVDAADIKRIEKQWADAAQELVDKVKVQGTDEGVTVKTVVAKSDLIAEAVIAAAKKHKCDLIVMASHGRKGIKRLLLGSETQHVLTHSHIPVLVLRMYKRILIATDGSPLSQKAVESGLSLAGLTGASVVALKVVPRYPRSYFEGGLPVDAADIKRIEKQWADAAQELVDKVKVQGTDEGVTVKTVVAKSDLIAEAVIAAAKKHKCDLIVMASHGRKGIKRLLLGSETQHVLTHSHIPVLVLR

Organism: NCBI:txid164759